Protein AF-A0ABD3R9H3-F1 (afdb_monomer_lite)

Radius of gyration: 26.34 Å; chains: 1; bounding box: 64×44×82 Å

InterPro domains:
  IPR003203 Bifunctional adenosylcobalamin biosynthesis protein CobU/CobP [PF02283] (7-196)
  IPR003203 Bifunctional adenosylcobalamin biosynthesis protein CobU/CobP [PTHR34848] (4-199)
  IPR003203 Bifunctional adenosylcobalamin biosynthesis protein CobU/CobP [cd00544] (6-196)
  IPR025595 Ycf91-like [PF14251] (246-354)
  IPR027417 P-loop containing nucleoside triphosphate hydrolase [G3DSA:3.40.50.300] (5-200)
  IPR027417 P-loop containing nucleoside triphosphate hydrolase [SSF52540] (5-200)

pLDDT: mean 76.39, std 19.13, range [28.12, 98.06]

Secondary structure (DSSP, 8-state):
-PPEEEEEEE-TTSSHHHHHHHHHHHHS-SSSS---EEEEE------HHHHHHHHHHHHTS-TTTEEEEE-SS-GGGGGGGGTTTEEEEEE-HHHHHHHHHHHTTTT----S----------SS-HHHHHHHHHHHHHHHHH-SSSEEEEEEEE--TTSPPPSSHHHHHHHHHHHHHHHHHHHH-SEEEEEETTEEEEEE--S----TTTTTTTTTTSS--PPPTT-HHHHHHHHHHHHS---PPPTT-EEEEEEETTTTEEEEEEE--EE-TTS-EE-TTSPBPPS---S-S--SSPPSEEEEESSHHHHHHHHHHH-TTHHHH--HHHHHHHHHHHHHHHHHHHTT---EE-

Sequence (354 aa):
MPATVHLVIGGCRSGKSSYAQSLCEMLRPPDDGNDKCIYVATSGAWDEDFAARVERHRSDRDESRWTTIEEPLYPSVHVDSFRGGRIVLVDCITLWLTNFFVECGAFGGGDDRGVDVDVGVPPRAVGGEALIRIKDEFEKLIAPWDATFVFVTNEIGSGLHAEVRTTREFVDAHGWFNQHVAGMADAVVHMVAGIPNYVKRPTSYSSHSTREYAMSAAGGGGLDPDDLSTRVMLDGSLSTRSLVMDDGGYFVIKVDVKRGVIRATYHPCTKNDDGDICDVHGVKIGCHDNGGDDKGPDPTIAFEGRTAKELTIKIFEKWERARDLVSVGHAAYIGREAQRAEGCLYAGRFYQQD

Organism: NCBI:txid382380

Foldseek 3Di:
DFAAEEEEEEAPPLQRVVVLVVVLVVQDDPDDVLQAAEEEELADCDDPVVVVVVVVVVVVDDPRHYDYDYDNEACLVCLVVQADQHEYEYPAPLSSLVVQLVVLPPPPDDDPDDDPDPPDPPPDLSLVRSLVRVLVRVCSNRVDPRGYYYYYDYQDLPDDQDPDPSVNSSNVSSVVNSVVSVVVHLWYWYRGNSDTDTPHHRPDPPPPVCVVPVVVVVDPDDDDPPCPPVVVVVLVVVLPDDDDDFQQWDWKWWAPLVVLKIKIFTFGWHADPVRFIGGPVRHGDDQDDDPDPDPGPDGPDMFIDNALVRRLCCCCVVPPCNVVGDDPVNSVVSSSLRHVSNVCSVVSHIDIHD

Structure (mmCIF, N/CA/C/O backbone):
data_AF-A0ABD3R9H3-F1
#
_entry.id   AF-A0ABD3R9H3-F1
#
loop_
_atom_site.group_PDB
_atom_site.id
_atom_site.type_symbol
_atom_site.label_atom_id
_atom_site.label_alt_id
_atom_site.label_comp_id
_atom_site.label_asym_id
_atom_site.label_entity_id
_atom_site.label_seq_id
_atom_site.pdbx_PDB_ins_code
_atom_site.Cartn_x
_atom_site.Cartn_y
_atom_site.Cartn_z
_atom_site.occupancy
_atom_site.B_iso_or_equiv
_atom_site.auth_seq_id
_atom_site.auth_comp_id
_atom_site.auth_asym_id
_atom_site.auth_atom_id
_atom_site.pdbx_P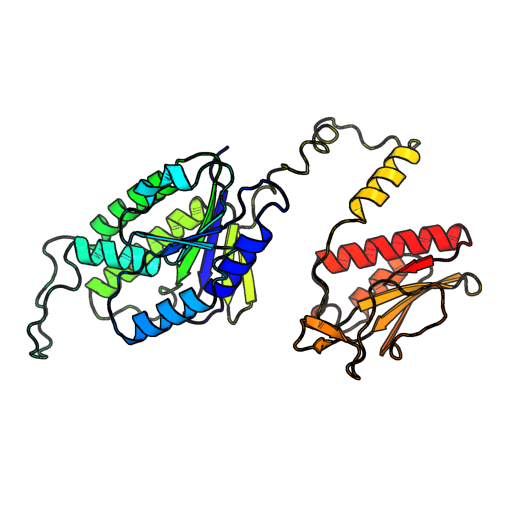DB_model_num
ATOM 1 N N . MET A 1 1 ? 14.225 13.053 9.327 1.00 61.88 1 MET A N 1
ATOM 2 C CA . MET A 1 1 ? 13.863 11.667 9.708 1.00 61.88 1 MET A CA 1
ATOM 3 C C . MET A 1 1 ? 14.104 10.767 8.514 1.00 61.88 1 MET A C 1
ATOM 5 O O . MET A 1 1 ? 13.936 11.283 7.420 1.00 61.88 1 MET A O 1
ATOM 9 N N . PRO A 1 2 ? 14.521 9.498 8.660 1.00 72.75 2 PRO A N 1
ATOM 10 C CA . PRO A 1 2 ? 14.651 8.619 7.495 1.00 72.75 2 PRO A CA 1
ATOM 11 C C . PRO A 1 2 ? 13.328 8.572 6.716 1.00 72.75 2 PRO A C 1
ATOM 13 O O . PRO A 1 2 ? 12.264 8.764 7.310 1.00 72.75 2 PRO A O 1
ATOM 16 N N . ALA A 1 3 ? 13.403 8.383 5.398 1.00 85.69 3 ALA A N 1
ATOM 17 C CA . ALA A 1 3 ? 12.208 8.219 4.584 1.00 85.69 3 ALA A CA 1
ATOM 18 C C . ALA A 1 3 ? 11.389 7.022 5.085 1.00 85.69 3 ALA A C 1
ATOM 20 O O . ALA A 1 3 ? 11.960 6.001 5.467 1.00 85.69 3 ALA A O 1
ATOM 21 N N . THR A 1 4 ? 10.063 7.158 5.084 1.00 90.62 4 THR A N 1
ATOM 22 C CA . THR A 1 4 ? 9.156 6.027 5.325 1.00 90.62 4 THR A CA 1
ATOM 23 C C . THR A 1 4 ? 8.866 5.353 3.992 1.00 90.62 4 THR A C 1
ATOM 25 O O . THR A 1 4 ? 8.553 6.035 3.017 1.00 90.62 4 THR A O 1
ATOM 28 N N . VAL A 1 5 ? 8.972 4.030 3.921 1.00 93.69 5 VAL A N 1
ATOM 29 C CA . VAL A 1 5 ? 8.842 3.270 2.673 1.00 93.69 5 VAL A CA 1
ATOM 30 C C . VAL A 1 5 ? 7.763 2.198 2.812 1.00 93.69 5 VAL A C 1
ATOM 32 O O . VAL A 1 5 ? 7.853 1.289 3.632 1.00 93.69 5 VAL A O 1
ATOM 35 N N . HIS A 1 6 ? 6.751 2.253 1.956 1.00 95.19 6 HIS A N 1
ATOM 36 C CA . HIS A 1 6 ? 5.730 1.223 1.804 1.00 95.19 6 HIS A CA 1
ATOM 37 C C . HIS A 1 6 ? 5.901 0.524 0.458 1.00 95.19 6 HIS A C 1
ATOM 39 O O . HIS A 1 6 ? 6.104 1.175 -0.565 1.00 95.19 6 HIS A O 1
ATOM 45 N N . LEU A 1 7 ? 5.765 -0.798 0.440 1.00 97.81 7 LEU A N 1
ATOM 46 C CA . LEU A 1 7 ? 5.756 -1.597 -0.781 1.00 97.81 7 LEU A CA 1
ATOM 47 C C . LEU A 1 7 ? 4.396 -2.276 -0.954 1.00 97.81 7 LEU A C 1
ATOM 49 O O . LEU A 1 7 ? 3.960 -3.037 -0.090 1.00 97.81 7 LEU A O 1
ATOM 53 N N . VAL A 1 8 ? 3.751 -2.044 -2.093 1.00 96.75 8 VAL A N 1
ATOM 54 C CA . VAL A 1 8 ? 2.524 -2.721 -2.517 1.00 96.75 8 VAL A CA 1
ATOM 55 C C . VAL A 1 8 ? 2.861 -3.635 -3.691 1.00 96.75 8 VAL A C 1
ATOM 57 O O . VAL A 1 8 ? 3.180 -3.183 -4.791 1.00 96.75 8 VAL A O 1
ATOM 60 N N . ILE A 1 9 ? 2.790 -4.941 -3.456 1.00 97.62 9 ILE A N 1
ATOM 61 C CA . ILE A 1 9 ? 3.134 -5.989 -4.417 1.00 97.62 9 ILE A CA 1
ATOM 62 C C . ILE A 1 9 ? 1.903 -6.824 -4.774 1.00 97.62 9 ILE A C 1
ATOM 64 O O . ILE A 1 9 ? 1.012 -7.010 -3.953 1.00 97.62 9 ILE A O 1
ATOM 68 N N . GLY A 1 10 ? 1.823 -7.350 -5.994 1.00 96.19 10 GLY A N 1
ATOM 69 C CA . GLY A 1 10 ? 0.819 -8.356 -6.351 1.00 96.19 10 GLY A CA 1
ATOM 70 C C . GLY A 1 10 ? 0.676 -8.573 -7.852 1.00 96.19 10 GLY A C 1
ATOM 71 O O . GLY A 1 10 ? 1.305 -7.894 -8.663 1.00 96.19 10 GLY A O 1
ATOM 72 N N . GLY A 1 11 ? -0.177 -9.519 -8.236 1.00 92.94 11 GLY A N 1
ATOM 73 C CA . GLY A 1 11 ? -0.397 -9.868 -9.641 1.00 92.94 11 GLY A CA 1
ATOM 74 C C . GLY A 1 11 ? -0.929 -8.721 -10.518 1.00 92.94 11 GLY A C 1
ATOM 75 O O . GLY A 1 11 ? -1.265 -7.617 -10.068 1.00 92.94 11 GLY A O 1
ATOM 76 N N . CYS A 1 12 ? -1.027 -8.974 -11.824 1.00 89.44 12 CYS A N 1
ATOM 77 C CA . CYS A 1 12 ? -1.761 -8.079 -12.717 1.00 89.44 12 CYS A CA 1
ATOM 78 C C . CYS A 1 12 ? -3.241 -8.031 -12.295 1.00 89.44 12 CYS A C 1
ATOM 80 O O . CYS A 1 12 ? -3.814 -9.059 -11.947 1.00 89.44 12 CYS A O 1
ATOM 82 N N . ARG A 1 13 ? -3.853 -6.838 -12.308 1.00 84.69 13 ARG A N 1
ATOM 83 C CA . ARG A 1 13 ? -5.262 -6.614 -11.918 1.00 84.69 13 ARG A CA 1
ATOM 84 C C . ARG A 1 13 ? -5.629 -7.068 -10.493 1.00 84.69 13 ARG A C 1
ATOM 86 O O . ARG A 1 13 ? -6.796 -7.287 -10.205 1.00 84.69 13 ARG A O 1
ATOM 93 N N . SER A 1 14 ? -4.664 -7.145 -9.576 1.00 86.38 14 SER A N 1
ATOM 94 C CA . SER A 1 14 ? -4.920 -7.524 -8.179 1.00 86.38 14 SER A CA 1
ATOM 95 C C . SER A 1 14 ? -5.462 -6.396 -7.287 1.00 86.38 14 SER A C 1
ATOM 97 O O . SER A 1 14 ? -5.653 -6.620 -6.096 1.00 86.38 14 SER A O 1
ATOM 99 N N . GLY A 1 15 ? -5.678 -5.190 -7.828 1.00 85.94 15 GLY A N 1
ATOM 100 C CA . GLY A 1 15 ? -6.118 -4.007 -7.071 1.00 85.94 15 GLY A CA 1
ATOM 101 C C . GLY A 1 15 ? -4.990 -3.153 -6.471 1.00 85.94 15 GLY A C 1
ATOM 102 O O . GLY A 1 15 ? -5.267 -2.195 -5.756 1.00 85.94 15 GLY A O 1
ATOM 103 N N . LYS A 1 16 ? -3.718 -3.458 -6.769 1.00 90.38 16 LYS A N 1
ATOM 104 C CA . LYS A 1 16 ? -2.561 -2.777 -6.160 1.00 90.38 16 LYS A CA 1
ATOM 105 C C . LYS A 1 16 ? -2.470 -1.267 -6.386 1.00 90.38 16 LYS A C 1
ATOM 107 O O . LYS A 1 16 ? -2.180 -0.558 -5.432 1.00 90.38 16 LYS A O 1
ATOM 112 N N . SER A 1 17 ? -2.747 -0.770 -7.592 1.00 84.38 17 SER A N 1
ATOM 113 C CA . SER A 1 17 ? -2.660 0.671 -7.872 1.00 84.38 17 SER A CA 1
ATOM 114 C C . SER A 1 17 ? -3.749 1.453 -7.129 1.00 84.38 17 SER A C 1
ATOM 116 O O . SER A 1 17 ? -3.440 2.457 -6.498 1.00 84.38 17 SER A O 1
ATOM 118 N N . SER A 1 18 ? -4.994 0.954 -7.109 1.00 79.75 18 SER A N 1
ATOM 119 C CA . SER A 1 18 ? -6.091 1.571 -6.346 1.00 79.75 18 SER A CA 1
ATOM 120 C C . SER A 1 18 ? -5.797 1.583 -4.846 1.00 79.75 18 SER A C 1
ATOM 122 O O . SER A 1 18 ? -5.902 2.624 -4.208 1.00 79.75 18 SER A O 1
ATOM 124 N N . TYR A 1 19 ? -5.342 0.453 -4.293 1.00 85.38 19 TYR A N 1
ATOM 125 C CA . TYR A 1 19 ? -4.950 0.377 -2.886 1.00 85.38 19 TYR A CA 1
ATOM 126 C C . TYR A 1 19 ? -3.809 1.349 -2.548 1.00 85.38 19 TYR A C 1
ATOM 128 O O . TYR A 1 19 ? -3.869 2.036 -1.531 1.00 85.38 19 TYR A O 1
ATOM 136 N N . ALA A 1 20 ? -2.781 1.432 -3.397 1.00 88.19 20 ALA A N 1
ATOM 137 C CA . ALA A 1 20 ? -1.646 2.323 -3.180 1.00 88.19 20 ALA A CA 1
ATOM 138 C C . ALA A 1 20 ? -2.056 3.805 -3.204 1.00 88.19 20 ALA A C 1
ATOM 140 O O . ALA A 1 20 ? -1.594 4.568 -2.361 1.00 88.19 20 ALA A O 1
ATOM 141 N N . GLN A 1 21 ? -2.962 4.201 -4.104 1.00 83.75 21 GLN A N 1
ATOM 142 C CA . GLN A 1 21 ? -3.516 5.559 -4.129 1.00 83.75 21 GLN A CA 1
ATOM 143 C C . GLN A 1 21 ? -4.309 5.869 -2.856 1.00 83.75 21 GLN A C 1
ATOM 145 O O . GLN A 1 21 ? -4.031 6.874 -2.205 1.00 83.75 21 GLN A O 1
ATOM 150 N N . SER A 1 22 ? -5.225 4.986 -2.443 1.00 82.06 22 SER A N 1
ATOM 151 C CA . SER A 1 22 ? -5.980 5.164 -1.195 1.00 82.06 22 SER A CA 1
ATOM 152 C C . SER A 1 22 ? -5.068 5.218 0.033 1.00 82.06 22 SER A C 1
ATOM 154 O O . SER A 1 22 ? -5.322 5.984 0.959 1.00 82.06 22 SER A O 1
ATOM 156 N N . LEU A 1 23 ? -3.980 4.438 0.042 1.00 84.12 23 LEU A N 1
ATOM 157 C CA . LEU A 1 23 ? -2.965 4.506 1.089 1.00 84.12 23 LEU A CA 1
ATOM 158 C C . LEU A 1 23 ? -2.279 5.878 1.107 1.00 84.12 23 LEU A C 1
ATOM 160 O O . LEU A 1 23 ? -2.128 6.456 2.178 1.00 84.12 23 LEU A O 1
ATOM 164 N N . CYS A 1 24 ? -1.898 6.425 -0.050 1.00 85.88 24 CYS A N 1
ATOM 165 C CA . CYS A 1 24 ? -1.303 7.760 -0.121 1.00 85.88 24 CYS A CA 1
ATOM 166 C C . CYS A 1 24 ? -2.246 8.849 0.403 1.00 85.88 24 CYS A C 1
ATOM 168 O O . CYS A 1 24 ? -1.814 9.703 1.174 1.00 85.88 24 CYS A O 1
ATOM 170 N N . GLU A 1 25 ? -3.523 8.798 0.024 1.00 81.00 25 GLU A N 1
ATOM 171 C CA . GLU A 1 25 ? -4.534 9.752 0.488 1.00 81.00 25 GLU A CA 1
ATOM 172 C C . GLU A 1 25 ? -4.777 9.647 1.998 1.00 81.00 25 GLU A C 1
ATOM 174 O O . GLU A 1 25 ? -4.908 10.667 2.669 1.00 81.00 25 GLU A O 1
ATOM 179 N N . MET A 1 26 ? -4.778 8.430 2.550 1.00 78.25 26 MET A N 1
ATOM 180 C CA . MET A 1 26 ? -4.918 8.190 3.991 1.00 78.25 26 MET A CA 1
ATOM 181 C C . MET A 1 26 ? -3.710 8.690 4.792 1.00 78.25 26 MET A C 1
ATOM 183 O O . MET A 1 26 ? -3.868 9.160 5.917 1.00 78.25 26 MET A O 1
ATOM 187 N N . LEU A 1 27 ? -2.502 8.560 4.239 1.00 79.06 27 LEU A N 1
ATOM 188 C CA . LEU A 1 27 ? -1.266 9.008 4.886 1.00 79.06 27 LEU A CA 1
ATOM 189 C C . LEU A 1 27 ? -1.074 10.529 4.809 1.00 79.06 27 LEU A C 1
ATOM 191 O O . LEU A 1 27 ? -0.213 11.063 5.509 1.00 79.06 27 LEU A O 1
ATOM 195 N N . ARG A 1 28 ? -1.856 11.228 3.978 1.00 73.06 28 ARG A N 1
ATOM 196 C CA . ARG A 1 28 ? -1.779 12.681 3.828 1.00 73.06 28 ARG A CA 1
ATOM 197 C C . ARG A 1 28 ? -2.254 13.387 5.113 1.00 73.06 28 ARG A C 1
ATOM 199 O O . ARG A 1 28 ? -3.368 13.118 5.568 1.00 73.06 28 ARG A O 1
ATOM 206 N N . PRO A 1 29 ? -1.468 14.318 5.686 1.00 64.69 29 PRO A N 1
ATOM 207 C CA . PRO A 1 29 ? -1.914 15.144 6.805 1.00 64.69 29 PRO A CA 1
ATOM 208 C C . PRO A 1 29 ? -3.124 16.023 6.422 1.00 64.69 29 PRO A C 1
ATOM 210 O O . PRO A 1 29 ? -3.190 16.487 5.285 1.00 64.69 29 PRO A O 1
ATOM 213 N N . PRO A 1 30 ? -4.072 16.289 7.341 1.00 54.62 30 PRO A N 1
ATOM 214 C CA . PRO A 1 30 ? -5.259 17.092 7.031 1.00 54.62 30 PRO A CA 1
ATOM 215 C C . PRO A 1 30 ? -5.016 18.591 6.763 1.00 54.62 30 PRO A C 1
ATOM 217 O O . PRO A 1 30 ? -5.839 19.181 6.077 1.00 54.62 30 PRO A O 1
ATOM 220 N N . ASP A 1 31 ? -3.940 19.203 7.287 1.00 55.50 31 ASP A N 1
ATOM 221 C CA . ASP A 1 31 ? -3.870 20.672 7.480 1.00 55.50 31 ASP A CA 1
ATOM 222 C C . ASP A 1 31 ? -2.459 21.315 7.338 1.00 55.50 31 ASP A C 1
ATOM 224 O O . ASP A 1 31 ? -2.169 22.326 7.980 1.00 55.50 31 ASP A O 1
ATOM 228 N N . ASP A 1 32 ? -1.531 20.777 6.537 1.00 53.16 32 ASP A N 1
ATOM 229 C CA . ASP A 1 32 ? -0.146 21.306 6.471 1.00 53.16 32 ASP A CA 1
ATOM 230 C C . ASP A 1 32 ? 0.151 22.286 5.314 1.00 53.16 32 ASP A C 1
ATOM 232 O O . ASP A 1 32 ? 1.276 22.777 5.193 1.00 53.16 32 ASP A O 1
ATOM 236 N N . GLY A 1 33 ? -0.834 22.612 4.469 1.00 57.09 33 GLY A N 1
ATOM 237 C CA . GLY A 1 33 ? -0.634 23.461 3.286 1.00 57.09 33 GLY A CA 1
ATOM 238 C C . GLY A 1 33 ? 0.229 22.810 2.196 1.00 57.09 33 GLY A C 1
ATOM 239 O O . GLY A 1 33 ? 0.622 23.478 1.236 1.00 57.09 33 GLY A O 1
ATOM 240 N N . ASN A 1 34 ? 0.526 21.513 2.325 1.00 60.50 34 ASN A N 1
ATOM 241 C CA . ASN A 1 34 ? 1.296 20.707 1.387 1.00 60.50 34 ASN A CA 1
ATOM 242 C C . ASN A 1 34 ? 0.357 19.770 0.597 1.00 60.50 34 ASN A C 1
ATOM 244 O O . ASN A 1 34 ? 0.551 18.559 0.512 1.00 60.50 34 ASN A O 1
ATOM 248 N N . ASP A 1 35 ? -0.680 20.360 -0.007 1.00 67.12 35 ASP A N 1
ATOM 249 C CA . ASP A 1 35 ? -1.981 19.729 -0.300 1.00 67.12 35 ASP A CA 1
ATOM 250 C C . ASP A 1 35 ? -1.998 18.506 -1.235 1.00 67.12 35 ASP A C 1
ATOM 252 O O . ASP A 1 35 ? -2.965 17.736 -1.227 1.00 67.12 35 ASP A O 1
ATOM 256 N N . LYS A 1 36 ? -0.968 18.304 -2.064 1.00 81.12 36 LYS A N 1
ATOM 257 C CA . LYS A 1 36 ? -0.995 17.278 -3.125 1.00 81.12 36 LYS A CA 1
ATOM 258 C C . LYS A 1 36 ? -0.047 16.114 -2.876 1.00 81.12 36 LYS A C 1
ATOM 260 O O . LYS A 1 36 ? 1.137 16.341 -2.634 1.00 81.12 36 LYS A O 1
ATOM 265 N N . CYS A 1 37 ? -0.528 14.886 -3.050 1.00 88.06 37 CYS A N 1
ATOM 266 C CA . CYS A 1 37 ? 0.330 13.716 -3.224 1.00 88.06 37 CYS A CA 1
ATOM 267 C C . CYS A 1 37 ? 1.110 13.835 -4.542 1.00 88.06 37 CYS A C 1
ATOM 269 O O . CYS A 1 37 ? 0.651 14.459 -5.503 1.00 88.06 37 CYS A O 1
ATOM 271 N N . ILE A 1 38 ? 2.296 13.240 -4.608 1.00 91.00 38 ILE A N 1
ATOM 272 C CA . ILE A 1 38 ? 3.090 13.186 -5.836 1.00 91.00 38 ILE A CA 1
ATOM 273 C C . ILE A 1 38 ? 2.958 11.800 -6.440 1.00 91.00 38 ILE A C 1
ATOM 275 O O . ILE A 1 38 ? 3.186 10.806 -5.760 1.00 91.00 38 ILE A O 1
ATOM 279 N N . TYR A 1 39 ? 2.631 11.732 -7.722 1.00 91.25 39 TYR A N 1
ATOM 280 C CA . TYR A 1 39 ? 2.693 10.505 -8.497 1.00 91.25 39 TYR A CA 1
ATOM 281 C C . TYR A 1 39 ? 3.916 10.539 -9.405 1.00 91.25 39 TYR A C 1
ATOM 283 O O . TYR A 1 39 ? 4.019 11.405 -10.269 1.00 91.25 39 TYR A O 1
ATOM 291 N N . VAL A 1 40 ? 4.806 9.569 -9.256 1.00 92.75 40 VAL A N 1
ATOM 292 C CA . VAL A 1 40 ? 5.948 9.347 -10.139 1.00 92.75 40 VAL A CA 1
ATOM 293 C C . VAL A 1 40 ? 5.598 8.217 -11.100 1.00 92.75 40 VAL A C 1
ATOM 295 O O . VAL A 1 40 ? 5.487 7.052 -10.708 1.00 92.75 40 VAL A O 1
ATOM 298 N N . ALA A 1 41 ? 5.400 8.577 -12.364 1.00 90.50 41 ALA A N 1
ATOM 299 C CA . ALA A 1 41 ? 5.186 7.635 -13.448 1.00 90.50 41 ALA A CA 1
ATOM 300 C C . ALA A 1 41 ? 6.543 7.185 -13.993 1.00 90.50 41 ALA A C 1
ATOM 302 O O . ALA A 1 41 ? 7.254 7.963 -14.627 1.00 90.50 41 ALA A O 1
ATOM 303 N N . THR A 1 42 ? 6.884 5.918 -13.760 1.00 86.38 42 THR A N 1
ATOM 304 C CA . THR A 1 42 ? 8.123 5.314 -14.278 1.00 86.38 42 THR A CA 1
ATOM 305 C C . THR A 1 42 ? 7.924 4.662 -15.640 1.00 86.38 42 THR A C 1
ATOM 307 O O . THR A 1 42 ? 8.863 4.149 -16.232 1.00 86.38 42 THR A O 1
ATOM 310 N N . SER A 1 43 ? 6.707 4.627 -16.170 1.00 76.00 43 SER A N 1
ATOM 311 C CA . SER A 1 43 ? 6.453 4.048 -17.482 1.00 76.00 43 SER A CA 1
ATOM 312 C C . SER A 1 43 ? 6.840 5.007 -18.606 1.00 76.00 43 SER A C 1
ATOM 314 O O . SER A 1 43 ? 6.301 6.110 -18.668 1.00 76.00 43 SER A O 1
ATOM 316 N N . GLY A 1 44 ? 7.690 4.572 -19.539 1.00 58.88 44 GLY A N 1
ATOM 317 C CA . GLY A 1 44 ? 7.751 5.218 -20.853 1.00 58.88 44 GLY A CA 1
ATOM 318 C C . GLY A 1 44 ? 6.473 4.938 -21.659 1.00 58.88 44 GLY A C 1
ATOM 319 O O . GLY A 1 44 ? 5.772 3.955 -21.408 1.00 58.88 44 GLY A O 1
ATOM 320 N N . ALA A 1 45 ? 6.138 5.803 -22.615 1.00 52.34 45 ALA A N 1
ATOM 321 C CA . ALA A 1 45 ? 5.030 5.572 -23.540 1.00 52.34 45 ALA A CA 1
ATOM 322 C C . ALA A 1 45 ? 5.449 4.521 -24.585 1.00 52.34 45 ALA A C 1
ATOM 324 O O . ALA A 1 45 ? 6.026 4.870 -25.610 1.00 52.34 45 ALA A O 1
ATOM 325 N N . TRP A 1 46 ? 5.226 3.235 -24.290 1.00 47.97 46 TRP A N 1
ATOM 326 C CA . TRP A 1 46 ? 5.728 2.132 -25.122 1.00 47.97 46 TRP A CA 1
ATOM 327 C C . TRP A 1 46 ? 4.662 1.459 -26.021 1.00 47.97 46 TRP A C 1
ATOM 329 O O . TRP A 1 46 ? 5.061 0.807 -26.981 1.00 47.97 46 TRP A O 1
ATOM 339 N N . ASP A 1 47 ? 3.344 1.640 -25.794 1.00 40.53 47 ASP A N 1
ATOM 340 C CA . ASP A 1 47 ? 2.276 1.226 -26.741 1.00 40.53 47 ASP A CA 1
ATOM 341 C C . ASP A 1 47 ? 0.939 2.021 -26.581 1.00 40.53 47 ASP A C 1
ATOM 343 O O . ASP A 1 47 ? 0.749 2.736 -25.592 1.00 40.53 47 ASP A O 1
ATOM 347 N N . GLU A 1 48 ? 0.019 1.927 -27.558 1.00 39.03 48 GLU A N 1
ATOM 348 C CA . GLU A 1 48 ? -1.291 2.626 -27.599 1.00 39.03 48 GLU A CA 1
ATOM 349 C C . GLU A 1 48 ? -2.334 2.124 -26.565 1.00 39.03 48 GLU A C 1
ATOM 351 O O . GLU A 1 48 ? -3.114 2.915 -26.027 1.00 39.03 48 GLU A O 1
ATOM 356 N N . ASP A 1 49 ? -2.325 0.836 -26.224 1.00 46.19 49 ASP A N 1
ATOM 357 C CA . ASP A 1 49 ? -3.128 0.195 -25.165 1.00 46.19 49 ASP A CA 1
ATOM 358 C C . ASP A 1 49 ? -2.624 0.609 -23.763 1.00 46.19 49 ASP A C 1
ATOM 360 O O . ASP A 1 49 ? -3.393 0.806 -22.811 1.00 46.19 49 ASP A O 1
ATOM 364 N N . PHE A 1 50 ? -1.313 0.819 -23.640 1.00 48.62 50 PHE A N 1
ATOM 365 C CA . PHE A 1 50 ? -0.637 1.383 -22.483 1.00 48.62 50 PHE A CA 1
ATOM 366 C C . PHE A 1 50 ? -0.957 2.875 -22.339 1.00 48.62 50 PHE A C 1
ATOM 368 O O . PHE A 1 50 ? -1.252 3.326 -21.232 1.00 48.62 50 PHE A O 1
ATOM 375 N N . ALA A 1 51 ? -1.008 3.625 -23.444 1.00 48.94 51 ALA A N 1
ATOM 376 C CA . ALA A 1 51 ? -1.435 5.024 -23.457 1.00 48.94 51 ALA A CA 1
ATOM 377 C C . ALA A 1 51 ? -2.891 5.189 -22.990 1.00 48.94 51 ALA A C 1
ATOM 379 O O . ALA A 1 51 ? -3.161 6.039 -22.145 1.00 48.94 51 ALA A O 1
ATOM 380 N N . ALA A 1 52 ? -3.817 4.327 -23.427 1.00 48.62 52 ALA A N 1
ATOM 381 C CA . ALA A 1 52 ? -5.207 4.344 -22.956 1.00 48.62 52 ALA A CA 1
ATOM 382 C C . ALA A 1 52 ? -5.336 4.028 -21.451 1.00 48.62 52 ALA A C 1
ATOM 384 O O . ALA A 1 52 ? -6.228 4.538 -20.764 1.00 48.62 52 ALA A O 1
ATOM 385 N N . ARG A 1 53 ? -4.435 3.197 -20.912 1.00 54.69 53 ARG A N 1
ATOM 386 C CA . ARG A 1 53 ? -4.369 2.877 -19.480 1.00 54.69 53 ARG A CA 1
ATOM 387 C C . ARG A 1 53 ? -3.736 4.001 -18.654 1.00 54.69 53 ARG A C 1
ATOM 389 O O . ARG A 1 53 ? -4.227 4.278 -17.561 1.00 54.69 53 ARG A O 1
ATOM 396 N N . VAL A 1 54 ? -2.692 4.650 -19.171 1.00 52.53 54 VAL A N 1
ATOM 397 C CA . VAL A 1 54 ? -2.086 5.858 -18.585 1.00 52.53 54 VAL A CA 1
ATOM 398 C C . VAL A 1 54 ? -3.098 6.998 -18.566 1.00 52.53 54 VAL A C 1
ATOM 400 O O . VAL A 1 54 ? -3.238 7.650 -17.537 1.00 52.53 54 VAL A O 1
ATOM 403 N N . GLU A 1 55 ? -3.857 7.185 -19.645 1.00 52.78 55 GLU A N 1
ATOM 404 C CA . GLU A 1 55 ? -4.870 8.236 -19.754 1.00 52.78 55 GLU A CA 1
ATOM 405 C C . GLU A 1 55 ? -6.023 8.020 -18.771 1.00 52.78 55 GLU A C 1
ATOM 407 O O . GLU A 1 55 ? -6.405 8.948 -18.066 1.00 52.78 55 GLU A O 1
ATOM 412 N N . ARG A 1 56 ? -6.498 6.777 -18.608 1.00 54.91 56 ARG A N 1
ATOM 413 C CA . ARG A 1 56 ? -7.487 6.443 -17.567 1.00 54.91 56 ARG A CA 1
ATOM 414 C C . ARG A 1 56 ? -6.938 6.683 -16.156 1.00 54.91 56 ARG A C 1
ATOM 416 O O . ARG A 1 56 ? -7.626 7.215 -15.297 1.00 54.91 56 ARG A O 1
ATOM 423 N N . HIS A 1 57 ? -5.673 6.338 -15.913 1.00 57.16 57 HIS A N 1
ATOM 424 C CA . HIS A 1 57 ? -5.020 6.623 -14.634 1.00 57.16 57 HIS A CA 1
ATOM 425 C C . HIS A 1 57 ? -4.740 8.107 -14.398 1.00 57.16 57 HIS A C 1
ATOM 427 O O . HIS A 1 57 ? -4.637 8.492 -13.237 1.00 57.16 57 HIS A O 1
ATOM 433 N N . ARG A 1 58 ? -4.600 8.926 -15.443 1.00 54.41 58 ARG A N 1
ATOM 434 C CA . ARG A 1 58 ? -4.540 10.388 -15.336 1.00 54.41 58 ARG A CA 1
ATOM 435 C C . ARG A 1 58 ? -5.927 10.978 -15.081 1.00 54.41 58 ARG A C 1
ATOM 437 O O . ARG A 1 58 ? -6.032 11.840 -14.222 1.00 54.41 58 ARG A O 1
ATOM 444 N N . SER A 1 59 ? -6.978 10.481 -15.739 1.00 53.00 59 SER A N 1
ATOM 445 C CA . SER A 1 59 ? -8.355 10.961 -15.545 1.00 53.00 59 SER A CA 1
ATOM 446 C C . SER A 1 59 ? -8.938 10.614 -14.174 1.00 53.00 59 SER A C 1
ATOM 448 O O . SER A 1 59 ? -9.760 11.362 -13.658 1.00 53.00 59 SER A O 1
ATOM 450 N N . ASP A 1 60 ? -8.500 9.505 -13.568 1.00 52.91 60 ASP A N 1
ATOM 451 C CA . ASP A 1 60 ? -8.887 9.120 -12.203 1.00 52.91 60 ASP A CA 1
ATOM 452 C C . ASP A 1 60 ? -8.197 9.989 -11.127 1.00 52.91 60 ASP A C 1
ATOM 454 O O . ASP A 1 60 ? -8.545 9.912 -9.947 1.00 52.91 60 ASP A O 1
ATOM 458 N N . ARG A 1 61 ? -7.210 10.821 -11.501 1.00 65.00 61 ARG A N 1
ATOM 459 C CA . ARG A 1 61 ? -6.505 11.709 -10.570 1.00 65.00 61 ARG A CA 1
ATOM 460 C C . ARG A 1 61 ? -7.143 13.080 -10.577 1.00 65.00 61 ARG A C 1
ATOM 462 O O . ARG A 1 61 ? -6.986 13.860 -11.509 1.00 65.00 61 ARG A O 1
ATOM 469 N N . ASP A 1 62 ? -7.784 13.396 -9.466 1.00 65.75 62 ASP A N 1
ATOM 470 C CA . ASP A 1 62 ? -8.168 14.759 -9.143 1.00 65.75 62 ASP A CA 1
ATOM 471 C C . ASP A 1 62 ? -6.911 15.655 -9.139 1.00 65.75 62 ASP A C 1
ATOM 473 O O . ASP A 1 62 ? -6.043 15.529 -8.267 1.00 65.75 62 ASP A O 1
ATOM 477 N N . GLU A 1 63 ? -6.795 16.553 -10.123 1.00 67.88 63 GLU A N 1
ATOM 478 C CA . GLU A 1 63 ? -5.676 17.498 -10.253 1.00 67.88 63 GLU A CA 1
ATOM 479 C C . GLU A 1 63 ? -5.533 18.401 -9.023 1.00 67.88 63 GLU A C 1
ATOM 481 O O . GLU A 1 63 ? -4.463 18.967 -8.788 1.00 67.88 63 GLU A O 1
ATOM 486 N N . SER A 1 64 ? -6.579 18.536 -8.202 1.00 67.88 64 SER A N 1
ATOM 487 C CA . SER A 1 64 ? -6.507 19.251 -6.928 1.00 67.88 64 SER A CA 1
ATOM 488 C C . SER A 1 64 ? -5.763 18.467 -5.840 1.00 67.88 64 SER A C 1
ATOM 490 O O . SER A 1 64 ? -5.256 19.082 -4.905 1.00 67.88 64 SER A O 1
ATOM 492 N N . ARG A 1 65 ? -5.615 17.142 -5.986 1.00 74.62 65 ARG A N 1
ATOM 493 C CA . ARG A 1 65 ? -5.005 16.229 -4.998 1.00 74.62 65 ARG A CA 1
ATOM 494 C C . ARG A 1 65 ? -3.673 15.627 -5.427 1.00 74.62 65 ARG A C 1
ATOM 496 O O . ARG A 1 65 ? -2.929 15.168 -4.564 1.00 74.62 65 ARG A O 1
ATOM 503 N N . TRP A 1 66 ? -3.356 15.633 -6.720 1.00 84.19 66 TRP A N 1
ATOM 504 C CA . TRP A 1 66 ? -2.158 14.982 -7.252 1.00 84.19 66 TRP A CA 1
ATOM 505 C C . TRP A 1 66 ? -1.299 15.919 -8.102 1.00 84.19 66 TRP A C 1
ATOM 507 O O . TRP A 1 66 ? -1.799 16.696 -8.911 1.00 84.19 66 TRP A O 1
ATOM 517 N N . THR A 1 67 ? 0.018 15.787 -7.960 1.00 88.44 67 THR A N 1
ATOM 518 C CA . THR A 1 67 ? 1.012 16.306 -8.906 1.00 88.44 67 THR A CA 1
ATOM 519 C C . THR A 1 67 ? 1.683 15.118 -9.583 1.00 88.44 67 THR A C 1
ATOM 521 O O . THR A 1 67 ? 2.239 14.265 -8.894 1.00 88.44 67 THR A O 1
ATOM 524 N N . THR A 1 68 ? 1.650 15.045 -10.914 1.00 89.06 68 THR A N 1
ATOM 525 C CA . THR A 1 68 ? 2.313 13.962 -11.660 1.00 89.06 68 THR A CA 1
ATOM 526 C C . THR A 1 68 ? 3.695 14.406 -12.136 1.00 89.06 68 THR A C 1
ATOM 528 O O . THR A 1 68 ? 3.846 15.506 -12.662 1.00 89.06 68 THR A O 1
ATOM 531 N N . ILE A 1 69 ? 4.689 13.541 -11.954 1.00 90.44 69 ILE A N 1
ATOM 532 C CA . ILE A 1 69 ? 6.044 13.652 -12.493 1.00 90.44 69 ILE A CA 1
ATOM 533 C C . ILE A 1 69 ? 6.292 12.415 -13.352 1.00 90.44 69 ILE A C 1
ATOM 535 O O . ILE A 1 69 ? 6.105 11.287 -12.896 1.00 90.44 69 ILE A O 1
ATOM 539 N N . GLU A 1 70 ? 6.704 12.627 -14.594 1.00 90.75 70 GLU A N 1
ATOM 540 C CA . GLU A 1 70 ? 7.106 11.562 -15.510 1.00 90.75 70 GLU A CA 1
ATOM 541 C C . GLU A 1 70 ? 8.620 11.506 -15.560 1.00 90.75 70 GLU A C 1
ATOM 543 O O . GLU A 1 70 ? 9.258 12.380 -16.139 1.00 90.75 70 GLU A O 1
ATOM 548 N N . GLU A 1 71 ? 9.182 10.481 -14.931 1.00 93.44 71 GLU A N 1
ATOM 549 C CA . GLU A 1 71 ? 10.620 10.256 -14.913 1.00 93.44 71 GLU A CA 1
ATOM 550 C C . GLU A 1 71 ? 10.883 8.743 -14.991 1.00 93.44 71 GLU A C 1
ATOM 552 O O . GLU A 1 71 ? 10.787 8.036 -13.980 1.00 93.44 71 GLU A O 1
ATOM 557 N N . PRO A 1 72 ? 11.137 8.212 -16.204 1.00 91.50 72 PRO A N 1
ATOM 558 C CA . PRO A 1 72 ? 11.214 6.773 -16.442 1.00 91.50 72 PRO A CA 1
ATOM 559 C C . PRO A 1 72 ? 12.440 6.081 -15.843 1.00 91.50 72 PRO A C 1
ATOM 561 O O . PRO A 1 72 ? 12.387 4.868 -15.625 1.00 91.50 72 PRO A O 1
ATOM 564 N N . LEU A 1 73 ? 13.549 6.798 -15.632 1.00 93.50 73 LEU A N 1
ATOM 565 C CA . LEU A 1 73 ? 14.825 6.193 -15.235 1.00 93.50 73 LEU A CA 1
ATOM 566 C C . LEU A 1 73 ? 15.347 6.748 -13.918 1.00 93.50 73 LEU A C 1
ATOM 568 O O . LEU A 1 73 ? 15.706 5.950 -13.053 1.00 93.50 73 LEU A O 1
ATOM 572 N N . TYR A 1 74 ? 15.360 8.070 -13.746 1.00 96.50 74 TYR A N 1
ATOM 573 C CA . TYR A 1 74 ? 16.086 8.718 -12.652 1.00 96.50 74 TYR A CA 1
ATOM 574 C C . TYR A 1 74 ? 15.201 9.605 -11.767 1.00 96.50 74 TYR A C 1
ATOM 576 O O . TYR A 1 74 ? 15.445 10.807 -11.661 1.00 96.50 74 TYR A O 1
ATOM 584 N N . PRO A 1 75 ? 14.162 9.064 -11.101 1.00 94.69 75 PRO A N 1
ATOM 585 C CA . PRO A 1 75 ? 13.262 9.860 -10.266 1.00 94.69 75 PRO A CA 1
ATOM 586 C C . PRO A 1 75 ? 13.976 10.582 -9.115 1.00 94.69 75 PRO A C 1
ATOM 588 O O . PRO A 1 75 ? 13.436 11.554 -8.581 1.00 94.69 75 PRO A O 1
ATOM 591 N N . SER A 1 76 ? 15.194 10.170 -8.745 1.00 94.88 76 SER A N 1
ATOM 592 C CA . SER A 1 76 ? 15.997 10.859 -7.735 1.00 94.88 76 SER A CA 1
ATOM 593 C C . SER A 1 76 ? 16.394 12.284 -8.140 1.00 94.88 76 SER A C 1
ATOM 595 O O . SER A 1 76 ? 16.697 13.096 -7.269 1.00 94.88 76 SER A O 1
ATOM 597 N N . VAL A 1 77 ? 16.321 12.666 -9.420 1.00 95.12 77 VAL A N 1
ATOM 598 C CA . VAL A 1 77 ? 16.555 14.066 -9.830 1.00 95.12 77 VAL A CA 1
ATOM 599 C C . VAL A 1 77 ? 15.497 15.026 -9.273 1.00 95.12 77 VAL A C 1
ATOM 601 O O . VAL A 1 77 ? 15.735 16.228 -9.180 1.00 95.12 77 VAL A O 1
ATOM 604 N N . HIS A 1 78 ? 14.343 14.501 -8.852 1.00 93.38 78 HIS A N 1
ATOM 605 C CA . HIS A 1 78 ? 13.225 15.269 -8.307 1.00 93.38 78 HIS A CA 1
ATOM 606 C C . HIS A 1 78 ? 13.161 15.269 -6.774 1.00 93.38 78 HIS A C 1
ATOM 608 O O . HIS A 1 78 ? 12.195 15.780 -6.208 1.00 93.38 78 HIS A O 1
ATOM 614 N N . VAL A 1 79 ? 14.181 14.752 -6.078 1.00 90.38 79 VAL A N 1
ATOM 615 C CA . VAL A 1 79 ? 14.182 14.608 -4.608 1.00 90.38 79 VAL A CA 1
ATOM 616 C C . VAL A 1 79 ? 13.871 15.886 -3.838 1.00 90.38 79 VAL A C 1
ATOM 618 O O . VAL A 1 79 ? 13.237 15.829 -2.785 1.00 90.38 79 VAL A O 1
ATOM 621 N N . ASP A 1 80 ? 14.268 17.047 -4.357 1.00 89.62 80 ASP A N 1
ATOM 622 C CA . ASP A 1 80 ? 13.967 18.332 -3.725 1.00 89.62 80 ASP A CA 1
ATOM 623 C C . ASP A 1 80 ? 12.455 18.613 -3.680 1.00 89.62 80 ASP A C 1
ATOM 625 O O . ASP A 1 80 ? 11.979 19.235 -2.733 1.00 89.62 80 ASP A O 1
ATOM 629 N N . SER A 1 81 ? 11.687 18.092 -4.644 1.00 88.62 81 SER A N 1
ATOM 630 C CA . SER A 1 81 ? 10.218 18.186 -4.680 1.00 88.62 81 SER A CA 1
ATOM 631 C C . SER A 1 81 ? 9.522 17.217 -3.716 1.00 88.62 81 SER A C 1
ATOM 633 O O . SER A 1 81 ? 8.313 17.328 -3.508 1.00 88.62 81 SER A O 1
ATOM 635 N N . PHE A 1 82 ? 10.256 16.264 -3.133 1.00 88.94 82 PHE A N 1
ATOM 636 C CA . PHE A 1 82 ? 9.717 15.239 -2.228 1.00 88.94 82 PHE A CA 1
ATOM 637 C C . PHE A 1 82 ? 9.903 15.589 -0.746 1.00 88.94 82 PHE A C 1
ATOM 639 O O . PHE A 1 82 ? 9.351 14.913 0.116 1.00 88.94 82 PHE A O 1
ATOM 646 N N . ARG A 1 83 ? 10.659 16.643 -0.427 1.00 83.38 83 ARG A N 1
ATOM 647 C CA . ARG A 1 83 ? 10.933 17.058 0.957 1.00 83.38 83 ARG A CA 1
ATOM 648 C C . ARG A 1 83 ? 9.723 17.694 1.642 1.00 83.38 83 ARG A C 1
ATOM 650 O O . ARG A 1 83 ? 8.843 18.242 0.984 1.00 83.38 83 ARG A O 1
ATOM 657 N N . GLY A 1 84 ? 9.746 17.705 2.975 1.00 81.00 84 GLY A N 1
ATOM 658 C CA . GLY A 1 84 ? 8.744 18.383 3.801 1.00 81.00 84 GLY A CA 1
ATOM 659 C C . GLY A 1 84 ? 7.511 17.525 4.062 1.00 81.00 84 GLY A C 1
ATOM 660 O O . GLY A 1 84 ? 6.395 18.031 4.007 1.00 81.00 84 GLY A O 1
ATOM 661 N N . GLY A 1 85 ? 7.701 16.221 4.269 1.00 80.50 85 GLY A N 1
ATOM 662 C CA . GLY A 1 85 ? 6.627 15.285 4.602 1.00 80.50 85 GLY A CA 1
ATOM 663 C C . GLY A 1 85 ? 5.751 14.861 3.421 1.00 80.50 85 GLY A C 1
ATOM 664 O O . GLY A 1 85 ? 4.662 14.335 3.637 1.00 80.50 85 GLY A O 1
ATOM 665 N N . ARG A 1 86 ? 6.197 15.063 2.170 1.00 86.88 86 ARG A N 1
ATOM 666 C CA . ARG A 1 86 ? 5.399 14.719 0.979 1.00 86.88 86 ARG A CA 1
ATOM 667 C C . ARG A 1 86 ? 5.149 13.214 0.911 1.00 86.88 86 ARG A C 1
ATOM 669 O O . ARG A 1 86 ? 6.021 12.402 1.231 1.00 86.88 86 ARG A O 1
ATOM 676 N N . ILE A 1 87 ? 3.969 12.859 0.410 1.00 90.81 87 ILE A N 1
ATOM 677 C CA . ILE A 1 87 ? 3.609 11.482 0.073 1.00 90.81 87 ILE A CA 1
ATOM 678 C C . ILE A 1 87 ? 3.848 11.264 -1.422 1.00 90.81 87 ILE A C 1
ATOM 680 O O . ILE A 1 87 ? 3.277 11.979 -2.250 1.00 90.81 87 ILE A O 1
ATOM 684 N N . VAL A 1 88 ? 4.683 10.287 -1.765 1.00 93.56 88 VAL A N 1
ATOM 685 C CA . VAL A 1 88 ? 5.125 9.997 -3.133 1.00 93.56 88 VAL A CA 1
ATOM 686 C C . VAL A 1 88 ? 4.730 8.572 -3.517 1.00 93.56 88 VAL A C 1
ATOM 688 O O . VAL A 1 88 ? 5.209 7.609 -2.927 1.00 93.56 88 VAL A O 1
ATOM 691 N N . LEU A 1 89 ? 3.876 8.427 -4.524 1.00 94.69 89 LEU A N 1
ATOM 692 C CA . LEU A 1 89 ? 3.506 7.154 -5.136 1.00 94.69 89 LEU A CA 1
ATOM 693 C C . LEU A 1 89 ? 4.393 6.893 -6.354 1.00 94.69 89 LEU A C 1
ATOM 695 O O . LEU A 1 89 ? 4.367 7.671 -7.301 1.00 94.69 89 LEU A O 1
ATOM 699 N N . VAL A 1 90 ? 5.137 5.792 -6.358 1.00 95.25 90 VAL A N 1
ATOM 700 C CA . VAL A 1 90 ? 5.965 5.355 -7.489 1.00 95.25 90 VAL A CA 1
ATOM 701 C C . VAL A 1 90 ? 5.324 4.118 -8.117 1.00 95.25 90 VAL A C 1
ATOM 703 O O . VAL A 1 90 ? 5.363 3.027 -7.541 1.00 95.25 90 VAL A O 1
ATOM 706 N N . ASP A 1 91 ? 4.726 4.271 -9.299 1.00 88.56 91 ASP A N 1
ATOM 707 C CA . ASP A 1 91 ? 4.027 3.196 -10.020 1.00 88.56 91 ASP A CA 1
ATOM 708 C C . ASP A 1 91 ? 4.585 3.092 -11.462 1.00 88.56 91 ASP A C 1
ATOM 710 O O . ASP A 1 91 ? 4.449 4.026 -12.256 1.00 88.56 91 ASP A O 1
ATOM 714 N N . CYS A 1 92 ? 5.289 2.011 -11.834 1.00 90.19 92 CYS A N 1
ATOM 715 C CA . CYS A 1 92 ? 5.711 0.879 -10.988 1.00 90.19 92 CYS A CA 1
ATOM 716 C C . CYS A 1 92 ? 7.172 0.481 -11.176 1.00 90.19 92 CYS A C 1
ATOM 718 O O . CYS A 1 92 ? 7.776 0.663 -12.234 1.00 90.19 92 CYS A O 1
ATOM 720 N N . ILE A 1 93 ? 7.706 -0.177 -10.145 1.00 95.00 93 ILE A N 1
ATOM 721 C CA . ILE A 1 93 ? 9.021 -0.826 -10.139 1.00 95.00 93 ILE A CA 1
ATOM 722 C C . ILE A 1 93 ? 9.202 -1.746 -11.350 1.00 95.00 93 ILE A C 1
ATOM 724 O O . ILE A 1 93 ? 10.280 -1.786 -11.932 1.00 95.00 93 ILE A O 1
ATOM 728 N N . THR A 1 94 ? 8.161 -2.487 -11.743 1.00 93.25 94 THR A N 1
ATOM 729 C CA . THR A 1 94 ? 8.257 -3.427 -12.864 1.00 93.25 94 THR A CA 1
ATOM 730 C C . THR A 1 94 ? 8.638 -2.713 -14.159 1.00 93.25 94 THR A C 1
ATOM 732 O O . THR A 1 94 ? 9.566 -3.150 -14.827 1.00 93.25 94 THR A O 1
ATOM 735 N N . LEU A 1 95 ? 7.983 -1.595 -14.486 1.00 91.31 95 LEU A N 1
ATOM 736 C CA . LEU A 1 95 ? 8.308 -0.822 -15.690 1.00 91.31 95 LEU A CA 1
ATOM 737 C C . LEU A 1 95 ? 9.590 -0.013 -15.536 1.00 91.31 95 LEU A C 1
ATOM 739 O O . LEU A 1 95 ? 10.334 0.139 -16.499 1.00 91.31 95 LEU A O 1
ATOM 743 N N . TRP A 1 96 ? 9.882 0.437 -14.320 1.00 94.88 96 TRP A N 1
ATOM 744 C CA . TRP A 1 96 ? 11.141 1.102 -14.024 1.00 94.88 96 TRP A CA 1
ATOM 745 C C . TRP A 1 96 ? 12.342 0.201 -14.334 1.00 94.88 96 TRP A C 1
ATOM 747 O O . TRP A 1 96 ? 13.269 0.601 -15.036 1.00 94.88 96 TRP A O 1
ATOM 757 N N . LEU A 1 97 ? 12.281 -1.059 -13.892 1.00 94.81 97 LEU A N 1
ATOM 758 C CA . LEU A 1 97 ? 13.293 -2.057 -14.216 1.00 94.81 97 LEU A CA 1
ATOM 759 C C . LEU A 1 97 ? 13.330 -2.360 -15.714 1.00 94.81 97 LEU A C 1
ATOM 761 O O . LEU A 1 97 ? 14.419 -2.505 -16.266 1.00 94.81 97 LEU A O 1
ATOM 765 N N . THR A 1 98 ? 12.175 -2.419 -16.385 1.00 92.31 98 THR A N 1
ATOM 766 C CA . THR A 1 98 ? 12.125 -2.593 -17.845 1.00 92.31 98 THR A CA 1
ATOM 767 C C . THR A 1 98 ? 12.913 -1.498 -18.560 1.00 92.31 98 THR A C 1
ATOM 769 O O . THR A 1 98 ? 13.698 -1.814 -19.451 1.00 92.31 98 THR A O 1
ATOM 772 N N . ASN A 1 99 ? 12.778 -0.235 -18.148 1.00 91.88 99 ASN A N 1
ATOM 773 C CA . ASN A 1 99 ? 13.514 0.865 -18.773 1.00 91.88 99 ASN A CA 1
ATOM 774 C C . ASN A 1 99 ? 15.032 0.714 -18.594 1.00 91.88 99 ASN A C 1
ATOM 776 O O . ASN A 1 99 ? 15.770 0.897 -19.558 1.00 91.88 99 ASN A O 1
ATOM 780 N N . PHE A 1 100 ? 15.507 0.307 -17.410 1.00 93.06 100 PHE A N 1
ATOM 781 C CA . PHE A 1 100 ? 16.934 0.025 -17.204 1.00 93.06 100 PHE A CA 1
ATOM 782 C C . PHE A 1 100 ? 17.426 -1.164 -18.035 1.00 93.06 100 PHE A C 1
ATOM 784 O O . PHE A 1 100 ? 18.543 -1.133 -18.545 1.00 93.06 100 PHE A O 1
ATOM 791 N N . PHE A 1 101 ? 16.603 -2.200 -18.217 1.00 91.19 101 PHE A N 1
ATOM 792 C CA . PHE A 1 101 ? 16.919 -3.310 -19.118 1.00 91.19 101 PHE A CA 1
ATOM 793 C C . PHE A 1 101 ? 17.090 -2.827 -20.562 1.00 91.19 101 PHE A C 1
ATOM 795 O O . PHE A 1 101 ? 18.084 -3.173 -21.200 1.00 91.19 101 PHE A O 1
ATOM 802 N N . VAL A 1 102 ? 16.158 -2.008 -21.060 1.00 88.06 102 VAL A N 1
ATOM 803 C CA . VAL A 1 102 ? 16.230 -1.415 -22.406 1.00 88.06 102 VAL A CA 1
ATOM 804 C C . VAL A 1 102 ? 17.479 -0.545 -22.553 1.00 88.06 102 VAL A C 1
ATOM 806 O O . VAL A 1 102 ? 18.214 -0.684 -23.526 1.00 88.06 102 VAL A O 1
ATOM 809 N N . GLU A 1 103 ? 17.775 0.304 -21.569 1.00 88.12 103 GLU A N 1
ATOM 810 C CA . GLU A 1 103 ? 18.959 1.170 -21.582 1.00 88.12 103 GLU A CA 1
ATOM 811 C C . GLU A 1 103 ? 20.274 0.370 -21.551 1.00 88.12 103 GLU A C 1
ATOM 813 O O . GLU A 1 103 ? 21.263 0.762 -22.166 1.00 88.12 103 GLU A O 1
ATOM 818 N N . CYS A 1 104 ? 20.281 -0.788 -20.889 1.00 87.75 104 CYS A N 1
ATOM 819 C CA . CYS A 1 104 ? 21.390 -1.744 -20.909 1.00 87.75 104 CYS A CA 1
ATOM 820 C C . CYS A 1 104 ? 21.429 -2.619 -22.182 1.00 87.75 104 CYS A C 1
ATOM 822 O O . CYS A 1 104 ? 22.275 -3.510 -22.288 1.00 87.75 104 CYS A O 1
ATOM 824 N N . GLY A 1 105 ? 20.549 -2.377 -23.158 1.00 84.06 105 GLY A N 1
ATOM 825 C CA . GLY A 1 105 ? 20.542 -3.046 -24.460 1.00 84.06 105 GLY A CA 1
ATOM 826 C C . GLY A 1 105 ? 19.767 -4.365 -24.513 1.00 84.06 105 GLY A C 1
ATOM 827 O O . GLY A 1 105 ? 19.948 -5.128 -25.462 1.00 84.06 105 GLY A O 1
ATOM 828 N N . ALA A 1 106 ? 18.918 -4.671 -23.525 1.00 79.75 106 ALA A N 1
ATOM 829 C CA . ALA A 1 106 ? 17.955 -5.767 -23.650 1.00 79.75 106 ALA A CA 1
ATOM 830 C C . ALA A 1 106 ? 16.799 -5.392 -24.587 1.00 79.75 106 ALA A C 1
ATOM 832 O O . ALA A 1 106 ? 16.504 -4.222 -24.812 1.00 79.75 106 ALA A O 1
ATOM 833 N N . PHE A 1 107 ? 16.135 -6.418 -25.124 1.00 76.38 107 PHE A N 1
ATOM 834 C CA . PHE A 1 107 ? 14.980 -6.301 -26.027 1.00 76.38 107 PHE A CA 1
ATOM 835 C C . PHE A 1 107 ? 15.268 -5.603 -27.375 1.00 76.38 107 PHE A C 1
ATOM 837 O O . PHE A 1 107 ? 14.358 -5.437 -28.182 1.00 76.38 107 PHE A O 1
ATOM 844 N N . GLY A 1 108 ? 16.531 -5.260 -27.662 1.00 57.53 108 GLY A N 1
ATOM 845 C CA . GLY A 1 108 ? 16.992 -4.775 -28.963 1.00 57.53 108 GLY A CA 1
ATOM 846 C C . GLY A 1 108 ? 17.521 -5.913 -29.838 1.00 57.53 108 GLY A C 1
ATOM 847 O O . GLY A 1 108 ? 18.618 -6.415 -29.603 1.00 57.53 108 GLY A O 1
ATOM 848 N N . GLY A 1 109 ? 16.751 -6.313 -30.853 1.00 43.97 109 GLY A N 1
ATOM 849 C CA . GLY A 1 109 ? 17.150 -7.345 -31.816 1.00 43.97 109 GLY A CA 1
ATOM 850 C C . GLY A 1 109 ? 15.967 -8.010 -32.517 1.00 43.97 109 GLY A C 1
ATOM 851 O O . GLY A 1 109 ? 15.624 -9.139 -32.199 1.00 43.97 109 GLY A O 1
ATOM 852 N N . GLY A 1 110 ? 15.362 -7.313 -33.478 1.00 38.53 110 GLY A N 1
ATOM 853 C CA . GLY A 1 110 ? 14.375 -7.876 -34.397 1.00 38.53 110 GLY A CA 1
ATOM 854 C C . GLY A 1 110 ? 14.106 -6.917 -35.555 1.00 38.53 110 GLY A C 1
ATOM 855 O O . GLY A 1 110 ? 13.313 -5.997 -35.416 1.00 38.53 110 GLY A O 1
ATOM 856 N N . ASP A 1 111 ? 14.793 -7.118 -36.686 1.00 36.81 111 ASP A N 1
ATOM 857 C CA . ASP A 1 111 ? 14.204 -6.854 -38.013 1.00 36.81 111 ASP A CA 1
ATOM 858 C C . ASP A 1 111 ? 12.859 -7.608 -38.060 1.00 36.81 111 ASP A C 1
ATOM 860 O O . ASP A 1 111 ? 12.783 -8.716 -37.527 1.00 36.81 111 ASP A O 1
ATOM 864 N N . ASP A 1 112 ? 11.826 -7.010 -38.661 1.00 38.06 112 ASP A N 1
ATOM 865 C CA . ASP A 1 112 ? 10.424 -7.455 -38.818 1.00 38.06 112 ASP A CA 1
ATOM 866 C C . ASP A 1 112 ? 10.221 -8.825 -39.516 1.00 38.06 112 ASP A C 1
ATOM 868 O O . ASP A 1 112 ? 9.218 -9.085 -40.186 1.00 38.06 112 ASP A O 1
ATOM 872 N N . ARG A 1 113 ? 11.161 -9.758 -39.398 1.00 34.91 113 ARG A N 1
ATOM 873 C CA . ARG A 1 113 ? 11.119 -11.077 -40.022 1.00 34.91 113 ARG A CA 1
ATOM 874 C C . ARG A 1 113 ? 11.229 -12.146 -38.954 1.00 34.91 113 ARG A C 1
ATOM 876 O O . ARG A 1 113 ? 12.322 -12.562 -38.593 1.00 34.91 113 ARG A O 1
ATOM 883 N N . GLY A 1 114 ? 10.055 -12.581 -38.491 1.00 37.53 114 GLY A N 1
ATOM 884 C CA . GLY A 1 114 ? 9.837 -13.670 -37.541 1.00 37.53 114 GLY A CA 1
ATOM 885 C C . GLY A 1 114 ? 10.565 -14.960 -37.911 1.00 37.53 114 GLY A C 1
ATOM 886 O O . GLY A 1 114 ? 10.003 -15.862 -38.529 1.00 37.53 114 GLY A O 1
ATOM 887 N N . VAL A 1 115 ? 11.819 -15.046 -37.489 1.00 33.41 115 VAL A N 1
ATOM 888 C CA . VAL A 1 115 ? 12.600 -16.270 -37.433 1.00 33.41 115 VAL A CA 1
ATOM 889 C C . VAL A 1 115 ? 13.109 -16.376 -36.007 1.00 33.41 115 VAL A C 1
ATOM 891 O O . VAL A 1 115 ? 13.845 -15.505 -35.546 1.00 33.41 115 VAL A O 1
ATOM 894 N N . ASP A 1 116 ? 12.710 -17.453 -35.333 1.00 38.34 116 ASP A N 1
ATOM 895 C CA . ASP A 1 116 ? 13.336 -17.947 -34.112 1.00 38.34 116 ASP A CA 1
ATOM 896 C C . ASP A 1 116 ? 14.808 -18.240 -34.404 1.00 38.34 116 ASP A C 1
ATOM 898 O O . ASP A 1 116 ? 15.202 -19.327 -34.830 1.00 38.34 116 ASP A O 1
ATOM 902 N N . VAL A 1 117 ? 15.636 -17.228 -34.225 1.00 37.50 117 VAL A N 1
ATOM 903 C CA . VAL A 1 117 ? 17.075 -17.369 -34.141 1.00 37.50 117 VAL A CA 1
ATOM 904 C C . VAL A 1 117 ? 17.494 -16.691 -32.851 1.00 37.50 117 VAL A C 1
ATOM 906 O O . VAL A 1 117 ? 17.036 -15.602 -32.518 1.00 37.50 117 VAL A O 1
ATOM 909 N N . ASP A 1 118 ? 18.360 -17.381 -32.122 1.00 41.19 118 ASP A N 1
ATOM 910 C CA . ASP A 1 118 ? 19.071 -16.943 -30.924 1.00 41.19 118 ASP A CA 1
ATOM 911 C C . ASP A 1 118 ? 20.016 -15.767 -31.280 1.00 41.19 118 ASP A C 1
ATOM 913 O O . ASP A 1 118 ? 21.242 -15.872 -31.232 1.00 41.19 118 ASP A O 1
ATOM 917 N N . VAL A 1 119 ? 19.448 -14.655 -31.764 1.00 39.56 119 VAL A N 1
ATOM 918 C CA . VAL A 1 119 ? 20.142 -13.446 -32.225 1.00 39.56 119 VAL A CA 1
ATOM 919 C C . VAL A 1 119 ? 19.804 -12.331 -31.261 1.00 39.56 119 VAL A C 1
ATOM 921 O O . VAL A 1 119 ? 18.656 -11.919 -31.136 1.00 39.56 119 VAL A O 1
ATOM 924 N N . GLY A 1 120 ? 20.834 -11.838 -30.585 1.00 44.16 120 GLY A N 1
ATOM 925 C CA . GLY A 1 120 ? 20.698 -10.773 -29.601 1.00 44.16 120 GLY A CA 1
ATOM 926 C C . GLY A 1 120 ? 20.787 -11.271 -28.165 1.00 44.16 120 GLY A C 1
ATOM 927 O O . GLY A 1 120 ? 20.086 -10.761 -27.300 1.00 44.16 120 GLY A O 1
ATOM 928 N N . VAL A 1 121 ? 21.673 -12.230 -27.871 1.00 46.69 121 VAL A N 1
ATOM 929 C CA . VAL A 1 121 ? 22.262 -12.280 -26.527 1.00 46.69 121 VAL A CA 1
ATOM 930 C C . VAL A 1 121 ? 23.021 -10.960 -26.365 1.00 46.69 121 VAL A C 1
ATOM 932 O O . VAL A 1 121 ? 24.006 -10.758 -27.086 1.00 46.69 121 VAL A O 1
ATOM 935 N N . PRO A 1 122 ? 22.595 -10.037 -25.484 1.00 50.25 122 PRO A N 1
ATOM 936 C CA . PRO A 1 122 ? 23.412 -8.871 -25.218 1.00 50.25 122 PRO A CA 1
ATOM 937 C C . PRO A 1 122 ? 24.776 -9.381 -24.726 1.00 50.25 122 PRO A C 1
ATOM 939 O O . PRO A 1 122 ? 24.823 -10.313 -23.921 1.00 50.25 122 PRO A O 1
ATOM 942 N N . PRO A 1 123 ? 25.908 -8.833 -25.199 1.00 48.12 123 PRO A N 1
ATOM 943 C CA . PRO A 1 123 ? 27.247 -9.355 -24.896 1.00 48.12 123 PRO A CA 1
ATOM 944 C C . PRO A 1 123 ? 27.626 -9.300 -23.399 1.00 48.12 123 PRO A C 1
ATOM 946 O O . PRO A 1 123 ? 28.752 -9.633 -23.032 1.00 48.12 123 PRO A O 1
ATOM 949 N N . ARG A 1 124 ? 26.709 -8.865 -22.526 1.00 57.34 124 ARG A N 1
ATOM 950 C CA . ARG A 1 124 ? 26.865 -8.629 -21.089 1.00 57.34 124 ARG A CA 1
ATOM 951 C C . ARG A 1 124 ? 25.653 -9.168 -20.327 1.00 57.34 124 ARG A C 1
ATOM 953 O O . ARG A 1 124 ? 24.569 -9.298 -20.885 1.00 57.34 124 ARG A O 1
ATOM 960 N N . ALA A 1 125 ? 25.842 -9.458 -19.041 1.00 68.88 125 ALA A N 1
ATOM 961 C CA . ALA A 1 125 ? 24.766 -9.827 -18.125 1.00 68.88 125 ALA A CA 1
ATOM 962 C C . ALA A 1 125 ? 23.866 -8.609 -17.845 1.00 68.88 125 ALA A C 1
ATOM 964 O O . ALA A 1 125 ? 24.041 -7.927 -16.832 1.00 68.88 125 ALA A O 1
ATOM 965 N N . VAL A 1 126 ? 22.928 -8.321 -18.755 1.00 81.94 126 VAL A N 1
ATOM 966 C CA . VAL A 1 126 ? 22.056 -7.136 -18.685 1.00 81.94 126 VAL A CA 1
ATOM 967 C C . VAL A 1 126 ? 21.275 -7.103 -17.379 1.00 81.94 126 VAL A C 1
ATOM 969 O O . VAL A 1 126 ? 21.196 -6.049 -16.754 1.00 81.94 126 VAL A O 1
ATOM 972 N N . GLY A 1 127 ? 20.791 -8.256 -16.904 1.00 85.12 127 GLY A N 1
ATOM 973 C CA . GLY A 1 127 ? 20.081 -8.311 -15.627 1.00 85.12 127 GLY A CA 1
ATOM 974 C C . GLY A 1 127 ? 20.913 -7.847 -14.431 1.00 85.12 127 GLY A C 1
ATOM 975 O O . GLY A 1 127 ? 20.392 -7.158 -13.558 1.00 85.12 127 GLY A O 1
ATOM 976 N N . GLY A 1 128 ? 22.214 -8.155 -14.403 1.00 89.62 128 GLY A N 1
ATOM 977 C CA . GLY A 1 128 ? 23.106 -7.714 -13.330 1.00 89.62 128 GLY A CA 1
ATOM 978 C C . GLY A 1 128 ? 23.363 -6.208 -13.365 1.00 89.62 128 GLY A C 1
ATOM 979 O O . GLY A 1 128 ? 23.293 -5.547 -12.331 1.00 89.62 128 GLY A O 1
ATOM 980 N N . GLU A 1 129 ? 23.619 -5.659 -14.554 1.00 91.38 129 GLU A N 1
ATOM 981 C CA . GLU A 1 129 ? 23.861 -4.225 -14.739 1.00 91.38 129 GLU A CA 1
ATOM 982 C C . GLU A 1 129 ? 22.611 -3.396 -14.412 1.00 91.38 129 GLU A C 1
ATOM 984 O O . GLU A 1 129 ? 22.682 -2.474 -13.599 1.00 91.38 129 GLU A O 1
ATOM 989 N N . ALA A 1 130 ? 21.449 -3.776 -14.954 1.00 93.88 130 ALA A N 1
ATOM 990 C CA . ALA A 1 130 ? 20.180 -3.108 -14.677 1.00 93.88 130 ALA A CA 1
ATOM 991 C C . ALA A 1 130 ? 19.810 -3.166 -13.184 1.00 93.88 130 ALA A C 1
ATOM 993 O O . ALA A 1 130 ? 19.383 -2.161 -12.618 1.00 93.88 130 ALA A O 1
ATOM 994 N N . LEU A 1 131 ? 20.036 -4.310 -12.520 1.00 95.88 131 LEU A N 1
ATOM 995 C CA . LEU A 1 131 ? 19.787 -4.469 -11.084 1.00 95.88 131 LEU A CA 1
ATOM 996 C C . LEU A 1 131 ? 20.669 -3.554 -10.225 1.00 95.88 131 LEU A C 1
ATOM 998 O O . LEU A 1 131 ? 20.198 -3.021 -9.225 1.00 95.88 131 LEU A O 1
ATOM 1002 N N . ILE A 1 132 ? 21.945 -3.383 -10.579 1.00 96.38 132 ILE A N 1
ATOM 1003 C CA . ILE A 1 132 ? 22.845 -2.472 -9.856 1.00 96.38 132 ILE A CA 1
ATOM 1004 C C . ILE A 1 132 ? 22.355 -1.031 -10.004 1.00 96.38 132 ILE A C 1
ATOM 1006 O O . ILE A 1 132 ? 22.254 -0.316 -9.010 1.00 96.38 132 ILE A O 1
ATOM 1010 N N . ARG A 1 133 ? 22.010 -0.624 -11.229 1.00 96.94 133 ARG A N 1
ATOM 1011 C CA . ARG A 1 133 ? 21.591 0.750 -11.536 1.00 96.94 133 ARG A CA 1
ATOM 1012 C C . ARG A 1 133 ? 20.283 1.129 -10.851 1.00 96.94 133 ARG A C 1
ATOM 1014 O O . ARG A 1 133 ? 20.220 2.184 -10.232 1.00 96.94 133 ARG A O 1
ATOM 1021 N N . ILE A 1 134 ? 19.271 0.261 -10.894 1.00 97.50 134 ILE A N 1
ATOM 1022 C CA . ILE A 1 134 ? 17.992 0.546 -10.231 1.00 97.50 134 ILE A CA 1
ATOM 1023 C C . ILE A 1 134 ? 18.123 0.567 -8.702 1.00 97.50 134 ILE A C 1
ATOM 1025 O O . ILE A 1 134 ? 17.431 1.341 -8.051 1.00 97.50 134 ILE A O 1
ATOM 1029 N N . LYS A 1 135 ? 19.010 -0.250 -8.113 1.00 97.81 135 LYS A N 1
ATOM 1030 C CA . LYS A 1 135 ? 19.279 -0.222 -6.666 1.00 97.81 135 LYS A CA 1
ATOM 1031 C C . LYS A 1 135 ? 19.937 1.084 -6.249 1.00 97.81 135 LYS A C 1
ATOM 1033 O O . LYS A 1 135 ? 19.453 1.726 -5.327 1.00 97.81 135 LYS A O 1
ATOM 1038 N N . ASP A 1 136 ? 20.990 1.481 -6.957 1.00 97.62 136 ASP A N 1
ATOM 1039 C CA . ASP A 1 136 ? 21.678 2.752 -6.722 1.00 97.62 136 ASP A CA 1
ATOM 1040 C C . ASP A 1 136 ? 20.704 3.934 -6.846 1.00 97.62 136 ASP A C 1
ATOM 1042 O O . ASP A 1 136 ? 20.658 4.812 -5.987 1.00 97.62 136 ASP A O 1
ATOM 1046 N N . GLU A 1 137 ? 19.849 3.919 -7.867 1.00 97.56 137 GLU A N 1
ATOM 1047 C CA . GLU A 1 137 ? 18.839 4.955 -8.050 1.00 97.56 137 GLU A CA 1
ATOM 1048 C C . GLU A 1 137 ? 17.745 4.931 -6.970 1.00 97.56 137 GLU A C 1
ATOM 1050 O O . GLU A 1 137 ? 17.350 5.982 -6.466 1.00 97.56 137 GLU A O 1
ATOM 1055 N N . PHE A 1 138 ? 17.268 3.752 -6.569 1.00 97.31 138 PHE A N 1
ATOM 1056 C CA . PHE A 1 138 ? 16.313 3.604 -5.472 1.00 97.31 138 PHE A CA 1
ATOM 1057 C C . PHE A 1 138 ? 16.874 4.146 -4.158 1.00 97.31 138 PHE A C 1
ATOM 1059 O O . PHE A 1 138 ? 16.202 4.930 -3.491 1.00 97.31 138 PHE A O 1
ATOM 1066 N N . GLU A 1 139 ? 18.109 3.784 -3.809 1.00 95.44 139 GLU A N 1
ATOM 1067 C CA . GLU A 1 139 ? 18.775 4.266 -2.599 1.00 95.44 139 GLU A CA 1
ATOM 1068 C C . GLU A 1 139 ? 18.942 5.791 -2.625 1.00 95.44 139 GLU A C 1
ATOM 1070 O O . GLU A 1 139 ? 18.667 6.448 -1.621 1.00 95.44 139 GLU A O 1
ATOM 1075 N N . LYS A 1 140 ? 19.295 6.380 -3.776 1.00 95.06 140 LYS A N 1
ATOM 1076 C CA . LYS A 1 140 ? 19.329 7.843 -3.964 1.00 95.06 140 LYS A CA 1
ATOM 1077 C C . LYS A 1 140 ? 17.955 8.487 -3.827 1.00 95.06 140 LYS A C 1
ATOM 1079 O O . LYS A 1 140 ? 17.850 9.553 -3.227 1.00 95.06 140 LYS A O 1
ATOM 1084 N N . LEU A 1 141 ? 16.913 7.858 -4.367 1.00 94.38 141 LEU A N 1
ATOM 1085 C CA . LEU A 1 141 ? 15.541 8.360 -4.321 1.00 94.38 141 LEU A CA 1
ATOM 1086 C C . LEU A 1 141 ? 15.010 8.442 -2.886 1.00 94.38 141 LEU A C 1
ATOM 1088 O O . LEU A 1 141 ? 14.345 9.41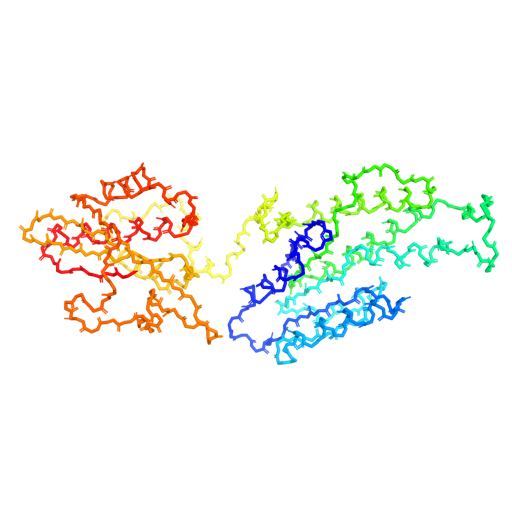9 -2.549 1.00 94.38 141 LEU A O 1
ATOM 1092 N N . ILE A 1 142 ? 15.314 7.448 -2.046 1.00 91.88 142 ILE A N 1
ATOM 1093 C CA . ILE A 1 142 ? 14.860 7.399 -0.644 1.00 91.88 142 ILE A CA 1
ATOM 1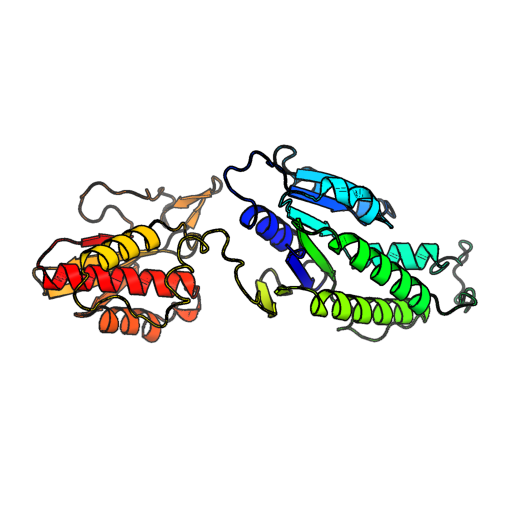094 C C . ILE A 1 142 ? 15.872 7.991 0.350 1.00 91.88 142 ILE A C 1
ATOM 1096 O O . ILE A 1 142 ? 15.580 8.093 1.542 1.00 91.88 142 ILE A O 1
ATOM 1100 N N . ALA A 1 143 ? 17.057 8.395 -0.119 1.00 86.38 143 ALA A N 1
ATOM 1101 C CA . ALA A 1 143 ? 18.057 9.087 0.689 1.00 86.38 143 ALA A CA 1
ATOM 1102 C C . ALA A 1 143 ? 17.565 10.404 1.323 1.00 86.38 143 ALA A C 1
ATOM 1104 O O . ALA A 1 143 ? 18.000 10.694 2.442 1.00 86.38 143 ALA A O 1
ATOM 1105 N N . PRO A 1 144 ? 16.699 11.224 0.684 1.00 72.12 144 PRO A N 1
ATOM 1106 C CA . PRO A 1 144 ? 16.152 12.411 1.314 1.00 72.12 144 PRO A CA 1
ATOM 1107 C C . PRO A 1 144 ? 15.359 12.028 2.551 1.00 72.12 144 PRO A C 1
ATOM 1109 O O . PRO A 1 144 ? 14.407 11.252 2.526 1.00 72.12 144 PRO A O 1
ATOM 1112 N N . TRP A 1 145 ? 15.768 12.618 3.657 1.00 71.81 145 TRP A N 1
ATOM 1113 C CA . TRP A 1 145 ? 15.080 12.492 4.922 1.00 71.81 145 TRP A CA 1
ATOM 1114 C C . TRP A 1 145 ? 13.824 13.364 4.881 1.00 71.81 145 TRP A C 1
ATOM 1116 O O . TRP A 1 145 ? 13.902 14.481 4.377 1.00 71.81 145 TRP A O 1
ATOM 1126 N N . ASP A 1 146 ? 12.718 12.878 5.455 1.00 82.56 146 ASP A N 1
ATOM 1127 C CA . ASP A 1 146 ? 11.425 13.578 5.568 1.00 82.56 146 ASP A CA 1
ATOM 1128 C C . ASP A 1 146 ? 10.486 13.484 4.342 1.00 82.56 146 ASP A C 1
ATOM 1130 O O . ASP A 1 146 ? 9.939 14.485 3.883 1.00 82.56 146 ASP A O 1
ATOM 1134 N N . ALA A 1 147 ? 10.291 12.266 3.824 1.00 88.62 147 ALA A N 1
ATOM 1135 C CA . ALA A 1 147 ? 9.289 11.926 2.808 1.00 88.62 147 ALA A CA 1
ATOM 1136 C C . ALA A 1 147 ? 8.702 10.526 3.068 1.00 88.62 147 ALA A C 1
ATOM 1138 O O . ALA A 1 147 ? 9.356 9.680 3.688 1.00 88.62 147 ALA A O 1
ATOM 1139 N N . THR A 1 148 ? 7.490 10.269 2.569 1.00 91.44 148 THR A N 1
ATOM 1140 C CA . THR A 1 148 ? 6.877 8.932 2.577 1.00 91.44 148 THR A CA 1
ATOM 1141 C C . THR A 1 148 ? 6.717 8.429 1.154 1.00 91.44 148 THR A C 1
ATOM 1143 O O . THR A 1 148 ? 6.007 9.038 0.358 1.00 91.44 148 THR A O 1
ATOM 1146 N N . PHE A 1 149 ? 7.333 7.295 0.841 1.00 94.94 149 PHE A N 1
ATOM 1147 C CA . PHE A 1 149 ? 7.241 6.655 -0.463 1.00 94.94 149 PHE A CA 1
ATOM 1148 C C . PHE A 1 149 ? 6.333 5.430 -0.412 1.00 94.94 149 PHE A C 1
ATOM 1150 O O . PHE A 1 149 ? 6.449 4.589 0.478 1.00 94.94 149 PHE A O 1
ATOM 1157 N N . VAL A 1 150 ? 5.465 5.297 -1.408 1.00 96.00 150 VAL A N 1
ATOM 1158 C CA . VAL A 1 150 ? 4.656 4.109 -1.671 1.00 96.00 150 VAL A CA 1
ATOM 1159 C C . VAL A 1 150 ? 5.069 3.569 -3.033 1.00 96.00 150 VAL A C 1
ATOM 1161 O O . VAL A 1 150 ? 4.808 4.189 -4.058 1.00 96.00 150 VAL A O 1
ATOM 1164 N N . PHE A 1 151 ? 5.732 2.419 -3.059 1.00 97.75 151 PHE A N 1
ATOM 1165 C CA . PHE A 1 151 ? 6.161 1.761 -4.289 1.00 97.75 151 PHE A CA 1
ATOM 1166 C C . PHE A 1 151 ? 5.165 0.684 -4.700 1.00 97.75 151 PHE A C 1
ATOM 1168 O O . PHE A 1 151 ? 4.780 -0.158 -3.888 1.00 97.75 151 PHE A O 1
ATOM 1175 N N . VAL A 1 152 ? 4.798 0.664 -5.978 1.00 96.75 152 VAL A N 1
ATOM 1176 C CA . VAL A 1 152 ? 3.979 -0.393 -6.579 1.00 96.75 152 VAL A CA 1
ATOM 1177 C C . VAL A 1 152 ? 4.872 -1.306 -7.410 1.00 96.75 152 VAL A C 1
ATOM 1179 O O . VAL A 1 152 ? 5.687 -0.846 -8.210 1.00 96.75 152 VAL A O 1
ATOM 1182 N N . THR A 1 153 ? 4.716 -2.617 -7.253 1.00 97.00 153 THR A N 1
ATOM 1183 C CA . THR A 1 153 ? 5.413 -3.617 -8.073 1.00 97.00 153 THR A CA 1
ATOM 1184 C C . THR A 1 153 ? 4.498 -4.792 -8.392 1.00 97.00 153 THR A C 1
ATOM 1186 O O . THR A 1 153 ? 3.569 -5.109 -7.642 1.00 97.00 153 THR A O 1
ATOM 1189 N N . ASN A 1 154 ? 4.724 -5.448 -9.527 1.00 95.44 154 ASN A N 1
ATOM 1190 C CA . ASN A 1 154 ? 4.077 -6.727 -9.787 1.00 95.44 154 ASN A CA 1
ATOM 1191 C C . ASN A 1 154 ? 4.753 -7.849 -8.980 1.00 95.44 154 ASN A C 1
ATOM 1193 O O . ASN A 1 154 ? 5.901 -7.716 -8.573 1.00 95.44 154 ASN A O 1
ATOM 1197 N N . GLU A 1 155 ? 4.057 -8.968 -8.795 1.00 94.75 155 GLU A N 1
ATOM 1198 C CA . GLU A 1 155 ? 4.674 -10.270 -8.514 1.00 94.75 155 GLU A CA 1
ATOM 1199 C C . GLU A 1 155 ? 4.603 -11.110 -9.795 1.00 94.75 155 GLU A C 1
ATOM 1201 O O . GLU A 1 155 ? 3.506 -11.369 -10.296 1.00 94.75 155 GLU A O 1
ATOM 1206 N N . ILE A 1 156 ? 5.759 -11.466 -10.362 1.00 92.50 156 ILE A N 1
ATOM 1207 C CA . ILE A 1 156 ? 5.866 -12.184 -11.650 1.00 92.50 156 ILE A CA 1
ATOM 1208 C C . ILE A 1 156 ? 6.665 -13.490 -11.550 1.00 92.50 156 ILE A C 1
ATOM 1210 O O . ILE A 1 156 ? 6.681 -14.259 -12.506 1.00 92.50 156 ILE A O 1
ATOM 1214 N N . GLY A 1 157 ? 7.305 -13.765 -10.409 1.00 87.38 157 GLY A N 1
ATOM 1215 C CA . GLY A 1 157 ? 8.138 -14.950 -10.186 1.00 87.38 157 GLY A CA 1
ATOM 1216 C C . GLY A 1 157 ? 7.356 -16.186 -9.737 1.00 87.38 157 GLY A C 1
ATOM 1217 O O . GLY A 1 157 ? 7.932 -17.257 -9.597 1.00 87.38 157 GLY A O 1
ATOM 1218 N N . SER A 1 158 ? 6.043 -16.062 -9.529 1.00 87.25 158 SER A N 1
ATOM 1219 C CA . SER A 1 158 ? 5.170 -17.159 -9.078 1.00 87.25 158 SER A CA 1
ATOM 1220 C C . SER A 1 158 ? 4.639 -18.058 -10.213 1.00 87.25 158 SER A C 1
ATOM 1222 O O . SER A 1 158 ? 3.819 -18.941 -9.966 1.00 87.25 158 SER A O 1
ATOM 1224 N N . GLY A 1 159 ? 5.055 -17.811 -11.461 1.00 83.31 159 GLY A N 1
ATOM 1225 C CA . GLY A 1 159 ? 4.671 -18.584 -12.648 1.00 83.31 159 GLY A CA 1
ATOM 1226 C C . GLY A 1 159 ? 5.717 -19.621 -13.078 1.00 83.31 159 GLY A C 1
ATOM 1227 O O . GLY A 1 159 ? 6.666 -19.916 -12.357 1.00 83.31 159 GLY A O 1
ATOM 1228 N N . LEU A 1 160 ? 5.548 -20.175 -14.282 1.00 77.94 160 LEU A N 1
ATOM 1229 C CA . LEU A 1 160 ? 6.567 -21.021 -14.910 1.00 77.94 160 LEU A CA 1
ATOM 1230 C C . LEU A 1 160 ? 7.774 -20.181 -15.351 1.00 77.94 160 LEU A C 1
ATOM 1232 O O . LEU A 1 160 ? 7.639 -19.000 -15.673 1.00 77.94 160 LEU A O 1
ATOM 1236 N N . HIS A 1 161 ? 8.952 -20.805 -15.401 1.00 76.62 161 HIS A N 1
ATOM 1237 C CA . HIS A 1 161 ? 10.157 -20.152 -15.907 1.00 76.62 161 HIS A CA 1
ATOM 1238 C C . HIS A 1 161 ? 9.968 -19.702 -17.360 1.00 76.62 161 HIS A C 1
ATOM 1240 O O . HIS A 1 161 ? 9.475 -20.463 -18.191 1.00 76.62 161 HIS A O 1
ATOM 1246 N N . ALA A 1 162 ? 10.401 -18.480 -17.672 1.00 78.75 162 ALA A N 1
ATOM 1247 C CA . ALA A 1 162 ? 10.353 -17.975 -19.036 1.00 78.75 162 ALA A CA 1
ATOM 1248 C C . ALA A 1 162 ? 11.269 -18.786 -19.969 1.00 78.75 162 ALA A C 1
ATOM 1250 O O . ALA A 1 162 ? 12.360 -19.207 -19.576 1.00 78.75 162 ALA A O 1
ATOM 1251 N N . GLU A 1 163 ? 10.854 -18.967 -21.222 1.00 78.38 163 GLU A N 1
ATOM 1252 C CA . GLU A 1 163 ? 11.619 -19.712 -22.234 1.00 78.38 163 GLU A CA 1
ATOM 1253 C C . GLU A 1 163 ? 12.794 -18.899 -22.795 1.00 78.38 163 GLU A C 1
ATOM 1255 O O . GLU A 1 163 ? 13.861 -19.445 -23.091 1.00 78.38 163 GLU A O 1
ATOM 1260 N N . VAL A 1 164 ? 12.642 -17.576 -22.845 1.00 83.81 164 VAL A N 1
ATOM 1261 C CA . VAL A 1 164 ? 13.653 -16.649 -23.357 1.00 83.81 164 VAL A CA 1
ATOM 1262 C C . VAL A 1 164 ? 14.617 -16.240 -22.243 1.00 83.81 164 VAL A C 1
ATOM 1264 O O . VAL A 1 164 ? 14.209 -15.876 -21.137 1.00 83.81 164 VAL A O 1
ATOM 1267 N N . ARG A 1 165 ? 15.924 -16.277 -22.533 1.00 83.00 165 ARG A N 1
ATOM 1268 C CA . ARG A 1 165 ? 16.985 -15.954 -21.565 1.00 83.00 165 ARG A CA 1
ATOM 1269 C C . ARG A 1 165 ? 16.842 -14.552 -20.972 1.00 83.00 165 ARG A C 1
ATOM 1271 O O . ARG A 1 165 ? 16.922 -14.417 -19.758 1.00 83.00 165 ARG A O 1
ATOM 1278 N N . THR A 1 166 ? 16.620 -13.535 -21.800 1.00 82.62 166 THR A N 1
ATOM 1279 C CA . THR A 1 166 ? 16.470 -12.139 -21.350 1.00 82.62 166 THR A CA 1
ATOM 1280 C C . THR A 1 166 ? 15.265 -11.969 -20.426 1.00 82.62 166 THR A C 1
ATOM 1282 O O . THR A 1 166 ? 15.354 -11.265 -19.426 1.00 82.62 166 THR A O 1
ATOM 1285 N N . THR A 1 167 ? 14.167 -12.681 -20.691 1.00 86.12 167 THR A N 1
ATOM 1286 C CA . THR A 1 167 ? 12.994 -12.710 -19.810 1.00 86.12 167 THR A CA 1
ATOM 1287 C C . THR A 1 167 ? 13.294 -13.402 -18.480 1.00 86.12 167 THR A C 1
ATOM 1289 O O . THR A 1 167 ? 12.852 -12.914 -17.445 1.00 86.12 167 THR A O 1
ATOM 1292 N N . ARG A 1 168 ? 14.075 -14.494 -18.463 1.00 88.19 168 ARG A N 1
ATOM 1293 C CA . ARG A 1 168 ? 14.539 -15.105 -17.200 1.00 88.19 168 ARG A CA 1
ATOM 1294 C C . ARG A 1 168 ? 15.417 -14.149 -16.399 1.00 88.19 168 ARG A C 1
ATOM 1296 O O . ARG A 1 168 ? 15.156 -13.948 -15.221 1.00 88.19 168 ARG A O 1
ATOM 1303 N N . GLU A 1 169 ? 16.394 -13.514 -17.049 1.00 89.12 169 GLU A N 1
ATOM 1304 C CA . GLU A 1 169 ? 17.254 -12.509 -16.408 1.00 89.12 169 GLU A CA 1
ATOM 1305 C C . GLU A 1 169 ? 16.430 -11.341 -15.839 1.00 89.12 169 GLU A C 1
ATOM 1307 O O . GLU A 1 169 ? 16.737 -10.849 -14.754 1.00 89.12 169 GLU A O 1
ATOM 1312 N N . PHE A 1 170 ? 15.356 -10.933 -16.525 1.00 91.94 170 PHE A N 1
ATOM 1313 C CA . PHE A 1 170 ? 14.411 -9.932 -16.028 1.00 91.94 170 PHE A CA 1
ATOM 1314 C C . PHE A 1 170 ? 13.645 -10.399 -14.793 1.00 91.94 170 PHE A C 1
ATOM 1316 O O . PHE A 1 170 ? 13.615 -9.673 -13.804 1.00 91.94 170 PHE A O 1
ATOM 1323 N N . VAL A 1 171 ? 13.051 -11.596 -14.822 1.00 92.88 171 VAL A N 1
ATOM 1324 C CA . VAL A 1 171 ? 12.313 -12.152 -13.674 1.00 92.88 171 VAL A CA 1
ATOM 1325 C C . VAL A 1 171 ? 13.229 -12.295 -12.457 1.00 92.88 171 VAL A C 1
ATOM 1327 O O . VAL A 1 171 ? 12.838 -11.905 -11.357 1.00 92.88 171 VAL A O 1
ATOM 1330 N N . ASP A 1 172 ? 14.464 -12.765 -12.651 1.00 92.94 172 ASP A N 1
ATOM 1331 C CA . ASP A 1 172 ? 15.454 -12.883 -11.579 1.00 92.94 172 ASP A CA 1
ATOM 1332 C C . ASP A 1 172 ? 15.815 -11.505 -11.007 1.00 92.94 172 ASP A C 1
ATOM 1334 O O . ASP A 1 172 ? 15.716 -11.287 -9.798 1.00 92.94 172 ASP A O 1
ATOM 1338 N N . ALA A 1 173 ? 16.199 -10.545 -11.857 1.00 94.94 173 ALA A N 1
ATOM 1339 C CA . ALA A 1 173 ? 16.544 -9.190 -11.423 1.00 94.94 173 ALA A CA 1
ATOM 1340 C C . ALA A 1 173 ? 15.368 -8.493 -10.719 1.00 94.94 173 ALA A C 1
ATOM 1342 O O . ALA A 1 173 ? 15.559 -7.845 -9.689 1.00 94.94 173 ALA A O 1
ATOM 1343 N N . HIS A 1 174 ? 14.151 -8.668 -11.233 1.00 96.44 174 HIS A N 1
ATOM 1344 C CA . HIS A 1 174 ? 12.923 -8.137 -10.649 1.00 96.44 174 HIS A CA 1
ATOM 1345 C C . HIS A 1 174 ? 12.660 -8.725 -9.260 1.00 96.44 174 HIS A C 1
ATOM 1347 O O . HIS A 1 174 ? 12.437 -7.970 -8.313 1.00 96.44 174 HIS A O 1
ATOM 1353 N N . GLY A 1 175 ? 12.796 -10.043 -9.096 1.00 96.25 175 GLY A N 1
ATOM 1354 C CA . GLY A 1 175 ? 12.689 -10.708 -7.798 1.00 96.25 175 GLY A CA 1
ATOM 1355 C C . GLY A 1 175 ? 13.751 -10.238 -6.798 1.00 96.25 175 GLY A C 1
ATOM 1356 O O . GLY A 1 175 ? 13.436 -9.967 -5.636 1.00 96.25 175 GLY A O 1
ATOM 1357 N N . TRP A 1 176 ? 15.004 -10.082 -7.233 1.00 97.50 176 TRP A N 1
ATOM 1358 C CA . TRP A 1 176 ? 16.082 -9.549 -6.391 1.00 97.50 176 TRP A CA 1
ATOM 1359 C C . TRP A 1 176 ? 15.859 -8.091 -5.993 1.00 97.50 176 TRP A C 1
ATOM 1361 O O . TRP A 1 176 ? 16.192 -7.703 -4.870 1.00 97.50 176 TRP A O 1
ATOM 1371 N N . PHE A 1 177 ? 15.309 -7.275 -6.889 1.00 98.06 177 PHE A N 1
ATOM 1372 C CA . PHE A 1 177 ? 15.006 -5.883 -6.585 1.00 98.06 177 PHE A CA 1
ATOM 1373 C C . PHE A 1 177 ? 13.798 -5.756 -5.652 1.00 98.06 177 PHE A C 1
ATOM 1375 O O . PHE A 1 177 ? 13.883 -5.039 -4.658 1.00 98.06 177 PHE A O 1
ATOM 1382 N N . ASN A 1 178 ? 12.729 -6.529 -5.872 1.00 97.94 178 ASN A N 1
ATOM 1383 C CA . ASN A 1 178 ? 11.591 -6.607 -4.952 1.00 97.94 178 ASN A CA 1
ATOM 1384 C C . ASN A 1 178 ? 12.037 -6.984 -3.530 1.00 97.94 178 ASN A C 1
ATOM 1386 O O . ASN A 1 178 ? 11.598 -6.359 -2.567 1.00 97.94 178 ASN A O 1
ATOM 1390 N N . GLN A 1 179 ? 12.944 -7.959 -3.385 1.00 97.56 179 GLN A N 1
ATOM 1391 C CA . GLN A 1 179 ? 13.526 -8.321 -2.085 1.00 97.56 179 GLN A CA 1
ATOM 1392 C C . GLN A 1 179 ? 14.318 -7.170 -1.453 1.00 97.56 179 GLN A C 1
ATOM 1394 O O . GLN A 1 179 ? 14.205 -6.938 -0.251 1.00 97.56 179 GLN A O 1
ATOM 1399 N N . HIS A 1 180 ? 15.103 -6.440 -2.247 1.00 97.69 180 HIS A N 1
ATOM 1400 C CA . HIS A 1 180 ? 15.876 -5.293 -1.770 1.00 97.69 180 HIS A CA 1
ATOM 1401 C C . HIS A 1 180 ? 14.963 -4.167 -1.259 1.00 97.69 180 HIS A C 1
ATOM 1403 O O . HIS A 1 180 ? 15.123 -3.722 -0.122 1.00 97.69 180 HIS A O 1
ATOM 1409 N N . VAL A 1 181 ? 13.940 -3.792 -2.035 1.00 97.19 181 VAL A N 1
ATOM 1410 C CA . VAL A 1 181 ? 12.946 -2.788 -1.626 1.00 97.19 181 VAL A CA 1
ATOM 1411 C C . VAL A 1 181 ? 12.169 -3.258 -0.394 1.00 97.19 181 VAL A C 1
ATOM 1413 O O . VAL A 1 181 ? 12.038 -2.504 0.563 1.00 97.19 181 VAL A O 1
ATOM 1416 N N . ALA A 1 182 ? 11.712 -4.514 -0.347 1.00 95.56 182 ALA A N 1
ATOM 1417 C CA . ALA A 1 182 ? 11.011 -5.075 0.815 1.00 95.56 182 ALA A CA 1
ATOM 1418 C C . ALA A 1 182 ? 11.881 -5.113 2.089 1.00 95.56 182 ALA A C 1
ATOM 1420 O O . ALA A 1 182 ? 11.374 -4.946 3.205 1.00 95.56 182 ALA A O 1
ATOM 1421 N N . GLY A 1 183 ? 13.192 -5.321 1.934 1.00 94.62 183 GLY A N 1
ATOM 1422 C CA . GLY A 1 183 ? 14.167 -5.255 3.022 1.00 94.62 183 GLY A CA 1
ATOM 1423 C C . GLY A 1 183 ? 14.213 -3.872 3.671 1.00 94.62 183 GLY A C 1
ATOM 1424 O O . GLY A 1 183 ? 14.226 -3.782 4.900 1.00 94.62 183 GLY A O 1
ATOM 1425 N N . MET A 1 184 ? 14.148 -2.818 2.855 1.00 93.06 184 MET A N 1
ATOM 1426 C CA . MET A 1 184 ? 14.179 -1.416 3.293 1.00 93.06 184 MET A CA 1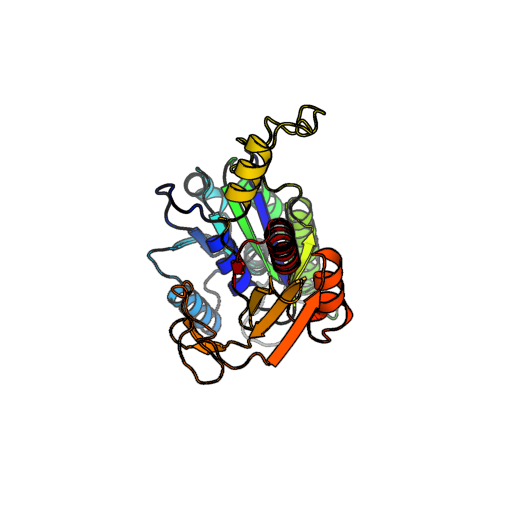
ATOM 1427 C C . MET A 1 184 ? 12.795 -0.832 3.613 1.00 93.06 184 MET A C 1
ATOM 1429 O O . MET A 1 184 ? 12.715 0.169 4.312 1.00 93.06 184 MET A O 1
ATOM 1433 N N . ALA A 1 185 ? 11.710 -1.454 3.145 1.00 93.25 185 ALA A N 1
ATOM 1434 C CA . ALA A 1 185 ? 10.346 -0.992 3.385 1.00 93.25 185 ALA A CA 1
ATOM 1435 C C . ALA A 1 185 ? 9.935 -1.132 4.855 1.00 93.25 185 ALA A C 1
ATOM 1437 O O . ALA A 1 185 ? 10.130 -2.187 5.447 1.00 93.25 185 ALA A O 1
ATOM 1438 N N . ASP A 1 186 ? 9.276 -0.141 5.438 1.00 90.69 186 ASP A N 1
ATOM 1439 C CA . ASP A 1 186 ? 8.634 -0.245 6.750 1.00 90.69 186 ASP A CA 1
ATOM 1440 C C . ASP A 1 186 ? 7.432 -1.194 6.708 1.00 90.69 186 ASP A C 1
ATOM 1442 O O . ASP A 1 186 ? 7.189 -1.940 7.656 1.00 90.69 186 ASP A O 1
ATOM 1446 N N . ALA A 1 187 ? 6.703 -1.220 5.589 1.00 89.62 187 ALA A N 1
ATOM 1447 C CA . ALA A 1 187 ? 5.563 -2.107 5.386 1.00 89.62 187 ALA A CA 1
ATOM 1448 C C . ALA A 1 187 ? 5.540 -2.720 3.985 1.00 89.62 187 ALA A C 1
ATOM 1450 O O . ALA A 1 187 ? 5.876 -2.070 2.998 1.00 89.62 187 ALA A O 1
ATOM 1451 N N . VAL A 1 188 ? 5.073 -3.965 3.898 1.00 94.50 188 VAL A N 1
ATOM 1452 C CA . VAL A 1 188 ? 4.897 -4.706 2.645 1.00 94.50 188 VAL A CA 1
ATOM 1453 C C . VAL A 1 188 ? 3.494 -5.299 2.622 1.00 94.50 188 VAL A C 1
ATOM 1455 O O . VAL A 1 188 ? 3.132 -6.087 3.501 1.00 94.50 188 VAL A O 1
ATOM 1458 N N . VAL A 1 189 ? 2.719 -4.942 1.602 1.00 93.38 189 VAL A N 1
ATOM 1459 C CA . VAL A 1 189 ? 1.351 -5.415 1.371 1.00 93.38 189 VAL A CA 1
ATOM 1460 C C . VAL A 1 189 ? 1.310 -6.224 0.085 1.00 93.38 189 VAL A C 1
ATOM 1462 O O . VAL A 1 189 ? 1.648 -5.717 -0.980 1.00 93.38 189 VAL A O 1
ATOM 1465 N N . HIS A 1 190 ? 0.861 -7.471 0.179 1.00 96.81 190 HIS A N 1
ATOM 1466 C CA . HIS A 1 190 ? 0.592 -8.336 -0.957 1.00 96.81 190 HIS A CA 1
ATOM 1467 C C . HIS A 1 190 ? -0.899 -8.310 -1.318 1.00 96.81 190 HIS A C 1
ATOM 1469 O O . HIS A 1 190 ? -1.753 -8.763 -0.557 1.00 96.81 190 HIS A O 1
ATOM 1475 N N . MET A 1 191 ? -1.212 -7.782 -2.495 1.00 93.06 191 MET A N 1
ATOM 1476 C CA . MET A 1 191 ? -2.570 -7.630 -3.005 1.00 93.06 191 MET A CA 1
ATOM 1477 C C . MET A 1 191 ? -3.007 -8.867 -3.782 1.00 93.06 191 MET A C 1
ATOM 1479 O O . MET A 1 191 ? -2.390 -9.220 -4.793 1.00 93.06 191 MET A O 1
ATOM 1483 N N . VAL A 1 192 ? -4.113 -9.475 -3.353 1.00 91.31 192 VAL A N 1
ATOM 1484 C CA . VAL A 1 192 ? -4.718 -10.657 -3.982 1.00 91.31 192 VAL A CA 1
ATOM 1485 C C . VAL A 1 192 ? -6.207 -10.398 -4.181 1.00 91.31 192 VAL A C 1
ATOM 1487 O O . VAL A 1 192 ? -6.925 -10.216 -3.210 1.00 91.31 192 VAL A O 1
ATOM 1490 N N . ALA A 1 193 ? -6.673 -10.375 -5.434 1.00 87.44 193 ALA A N 1
ATOM 1491 C CA . ALA A 1 193 ? -8.088 -10.160 -5.773 1.00 87.44 193 ALA A CA 1
ATOM 1492 C C . ALA A 1 193 ? -8.731 -8.926 -5.090 1.00 87.44 193 ALA A C 1
ATOM 1494 O O . ALA A 1 193 ? -9.871 -8.979 -4.646 1.00 87.44 193 ALA A O 1
ATOM 1495 N N . GLY A 1 194 ? -7.989 -7.819 -4.982 1.00 78.44 194 GLY A N 1
ATOM 1496 C CA . GLY A 1 194 ? -8.434 -6.596 -4.304 1.00 78.44 194 GLY A CA 1
ATOM 1497 C C . GLY A 1 194 ? -8.226 -6.594 -2.786 1.00 78.44 194 GLY A C 1
ATOM 1498 O O . GLY A 1 194 ? -8.404 -5.557 -2.158 1.00 78.44 194 GLY A O 1
ATOM 1499 N N . ILE A 1 195 ? -7.793 -7.711 -2.198 1.00 77.88 195 ILE A N 1
ATOM 1500 C CA . ILE A 1 195 ? -7.645 -7.882 -0.750 1.00 77.88 195 ILE A CA 1
ATOM 1501 C C . ILE A 1 195 ? -6.182 -7.636 -0.334 1.00 77.88 195 ILE A C 1
ATOM 1503 O O . ILE A 1 195 ? -5.279 -8.298 -0.867 1.00 77.88 195 ILE A O 1
ATOM 1507 N N . PRO A 1 196 ? -5.917 -6.717 0.615 1.00 83.81 196 PRO A N 1
ATOM 1508 C CA . PRO A 1 196 ? -4.575 -6.459 1.127 1.00 83.81 196 PRO A CA 1
ATOM 1509 C C . PRO A 1 196 ? -4.135 -7.502 2.163 1.00 83.81 196 PRO A C 1
ATOM 1511 O O . PRO A 1 196 ? -4.746 -7.646 3.220 1.00 83.81 196 PRO A O 1
ATOM 1514 N N . ASN A 1 197 ? -3.012 -8.177 1.907 1.00 85.12 197 ASN A N 1
ATOM 1515 C CA . ASN A 1 197 ? -2.365 -9.092 2.851 1.00 85.12 197 ASN A CA 1
ATOM 1516 C C . ASN A 1 197 ? -1.044 -8.495 3.345 1.00 85.12 197 ASN A C 1
ATOM 1518 O O . ASN A 1 197 ? -0.067 -8.426 2.604 1.00 85.12 197 ASN A O 1
ATOM 1522 N N . TYR A 1 198 ? -0.981 -8.068 4.605 1.00 84.44 198 TYR A N 1
ATOM 1523 C CA . TYR A 1 198 ? 0.245 -7.501 5.174 1.00 84.44 198 TYR A CA 1
ATOM 1524 C C . TYR A 1 198 ? 1.291 -8.592 5.428 1.00 84.44 198 TYR A C 1
ATOM 1526 O O . TYR A 1 198 ? 1.132 -9.406 6.338 1.00 84.44 198 TYR A O 1
ATOM 1534 N N . VAL A 1 199 ? 2.375 -8.571 4.652 1.00 87.25 199 VAL A N 1
ATOM 1535 C CA . VAL A 1 199 ? 3.522 -9.489 4.772 1.00 87.25 199 VAL A CA 1
ATOM 1536 C C . VAL A 1 199 ? 4.569 -8.925 5.734 1.00 87.25 199 VAL A C 1
ATOM 1538 O O . VAL A 1 199 ? 5.152 -9.658 6.528 1.00 87.25 199 VAL A O 1
ATOM 1541 N N . LYS A 1 200 ? 4.762 -7.602 5.713 1.00 84.88 200 LYS A N 1
ATOM 1542 C CA . LYS A 1 200 ? 5.552 -6.847 6.692 1.00 84.88 200 LYS A CA 1
ATOM 1543 C C . LYS A 1 200 ? 4.683 -5.706 7.199 1.00 84.88 200 LYS A C 1
ATOM 1545 O O . LYS A 1 200 ? 4.129 -4.949 6.403 1.00 84.88 200 LYS A O 1
ATOM 1550 N N . ARG A 1 201 ? 4.516 -5.604 8.514 1.00 78.62 201 ARG A N 1
ATOM 1551 C CA . ARG A 1 201 ? 3.762 -4.506 9.132 1.00 78.62 201 ARG A CA 1
ATOM 1552 C C . ARG A 1 201 ? 4.719 -3.362 9.484 1.00 78.62 201 ARG A C 1
ATOM 1554 O O . ARG A 1 201 ? 5.847 -3.681 9.855 1.00 78.62 201 ARG A O 1
ATOM 1561 N N . PRO A 1 202 ? 4.263 -2.093 9.439 1.00 62.91 202 PRO A N 1
ATOM 1562 C CA . PRO A 1 202 ? 5.058 -0.951 9.877 1.00 62.91 202 PRO A CA 1
ATOM 1563 C C . PRO A 1 202 ? 5.664 -1.218 11.256 1.00 62.91 202 PRO A C 1
ATOM 1565 O O . PRO A 1 202 ? 4.944 -1.382 12.247 1.00 62.91 202 PRO A O 1
ATOM 1568 N N . THR A 1 203 ? 6.990 -1.285 11.333 1.00 49.25 203 THR A N 1
ATOM 1569 C CA . THR A 1 203 ? 7.709 -1.233 12.605 1.00 49.25 203 THR A CA 1
ATOM 1570 C C . THR A 1 203 ? 7.632 0.201 13.101 1.00 49.25 203 THR A C 1
ATOM 1572 O O . THR A 1 203 ? 8.415 1.043 12.689 1.00 49.25 203 THR A O 1
ATOM 1575 N N . SER A 1 204 ? 6.663 0.468 13.975 1.00 40.84 204 SER A N 1
ATOM 1576 C CA . SER A 1 204 ? 6.262 1.786 14.479 1.00 40.84 204 SER A CA 1
ATOM 1577 C C . SER A 1 204 ? 5.421 2.617 13.502 1.00 40.84 204 SER A C 1
ATOM 1579 O O . SER A 1 204 ? 5.865 3.065 12.453 1.00 40.84 204 SER A O 1
ATOM 1581 N N . TYR A 1 205 ? 4.187 2.906 13.918 1.00 31.31 205 TYR A N 1
ATOM 1582 C CA . TYR A 1 205 ? 3.645 4.239 13.702 1.00 31.31 205 TYR A CA 1
ATOM 1583 C C . TYR A 1 205 ? 4.682 5.213 14.265 1.00 31.31 205 TYR A C 1
ATOM 1585 O O . TYR A 1 205 ? 4.887 5.243 15.483 1.00 31.31 205 TYR A O 1
ATOM 1593 N N . SER A 1 206 ? 5.376 5.961 13.404 1.00 30.09 206 SER A N 1
ATOM 1594 C CA . SER A 1 206 ? 6.141 7.096 13.895 1.00 30.09 206 SER A CA 1
ATOM 1595 C C . SER A 1 206 ? 5.142 8.038 14.559 1.00 30.09 206 SER A C 1
ATOM 1597 O O . SER A 1 206 ? 4.112 8.438 14.016 1.00 30.09 206 SER A O 1
ATOM 1599 N N . SER A 1 207 ? 5.419 8.283 15.819 1.00 32.19 207 SER A N 1
ATOM 1600 C CA . SER A 1 207 ? 4.601 8.965 16.790 1.00 32.19 207 SER A CA 1
ATOM 1601 C C . SER A 1 207 ? 4.576 10.472 16.549 1.00 32.19 207 SER A C 1
ATOM 1603 O O . SER A 1 207 ? 4.958 11.242 17.423 1.00 32.19 207 SER A O 1
ATOM 1605 N N . HIS A 1 208 ? 4.096 10.925 15.389 1.00 30.06 208 HIS A N 1
ATOM 1606 C CA . HIS A 1 208 ? 3.915 12.360 15.129 1.00 30.06 208 HIS A CA 1
ATOM 1607 C C . HIS A 1 208 ? 2.551 12.905 15.577 1.00 30.06 208 HIS A C 1
ATOM 1609 O O . HIS A 1 208 ? 2.416 14.111 15.720 1.00 30.06 208 HIS A O 1
ATOM 1615 N N . SER A 1 209 ? 1.609 12.040 15.975 1.00 31.03 209 SER A N 1
ATOM 1616 C CA . SER A 1 209 ? 0.514 12.402 16.903 1.00 31.03 209 SER A CA 1
ATOM 1617 C C . SER A 1 209 ? 0.661 11.764 18.289 1.00 31.03 209 SER A C 1
ATOM 1619 O O . SER A 1 209 ? -0.157 11.973 19.178 1.00 31.03 209 SER A O 1
ATOM 1621 N N . THR A 1 210 ? 1.725 10.986 18.501 1.00 31.56 210 THR A N 1
ATOM 1622 C CA . THR A 1 210 ? 2.012 10.354 19.795 1.00 31.56 210 THR A CA 1
ATOM 1623 C C . THR A 1 210 ? 3.210 10.970 20.496 1.00 31.56 210 THR A C 1
ATOM 1625 O O . THR A 1 210 ? 3.493 10.546 21.601 1.00 31.56 210 THR A O 1
ATOM 1628 N N . ARG A 1 211 ? 3.907 11.980 19.960 1.00 29.38 211 ARG A N 1
ATOM 1629 C CA . ARG A 1 211 ? 4.990 12.648 20.707 1.00 29.38 211 ARG A CA 1
ATOM 1630 C C . ARG A 1 211 ? 4.492 13.530 21.852 1.00 29.38 211 ARG A C 1
ATOM 1632 O O . ARG A 1 211 ? 5.243 13.724 22.800 1.00 29.38 211 ARG A O 1
ATOM 1639 N N . GLU A 1 212 ? 3.220 13.927 21.844 1.00 32.84 212 GLU A N 1
ATOM 1640 C CA . GLU A 1 212 ? 2.564 14.482 23.038 1.00 32.84 212 GLU A CA 1
ATOM 1641 C C . GLU A 1 212 ? 2.077 13.411 24.031 1.00 32.84 212 GLU A C 1
ATOM 1643 O O . GLU A 1 212 ? 1.820 13.734 25.183 1.00 32.84 212 GLU A O 1
ATOM 1648 N N . TYR A 1 213 ? 2.046 12.126 23.655 1.00 31.58 213 TYR A N 1
ATOM 1649 C CA . TYR A 1 213 ? 1.631 11.031 24.551 1.00 31.58 213 TYR A CA 1
ATOM 1650 C C . TYR A 1 213 ? 2.757 10.057 24.943 1.00 31.58 213 TYR A C 1
ATOM 1652 O O . TYR A 1 213 ? 2.699 9.402 25.979 1.00 31.58 213 TYR A O 1
ATOM 1660 N N . ALA A 1 214 ? 3.840 9.988 24.172 1.00 28.12 214 ALA A N 1
ATOM 1661 C CA . ALA A 1 214 ? 5.003 9.141 24.422 1.00 28.12 214 ALA A CA 1
ATOM 1662 C C . ALA A 1 214 ? 5.969 9.761 25.445 1.00 28.12 214 ALA A C 1
ATOM 1664 O O . ALA A 1 214 ? 6.910 9.096 25.872 1.00 28.12 214 ALA A O 1
ATOM 1665 N N . MET A 1 215 ? 5.702 10.990 25.901 1.00 30.00 215 MET A N 1
ATOM 1666 C CA . MET A 1 215 ? 6.323 11.543 27.108 1.00 30.00 215 MET A CA 1
ATOM 1667 C C . MET A 1 215 ? 5.731 10.978 28.412 1.00 30.00 215 MET A C 1
ATOM 1669 O O . MET A 1 215 ? 6.251 11.302 29.474 1.00 30.00 215 MET A O 1
ATOM 1673 N N . SER A 1 216 ? 4.725 10.088 28.371 1.00 34.62 216 SER A N 1
ATOM 1674 C CA . SER A 1 216 ? 4.281 9.348 29.568 1.00 34.62 216 SER A CA 1
ATOM 1675 C C . SER A 1 216 ? 4.620 7.852 29.555 1.00 34.62 216 SER A C 1
ATOM 1677 O O . SER A 1 216 ? 4.479 7.202 30.583 1.00 34.62 216 SER A O 1
ATOM 1679 N N . ALA A 1 217 ? 5.076 7.289 28.430 1.00 33.91 217 ALA A N 1
ATOM 1680 C CA . ALA A 1 217 ? 5.340 5.847 28.307 1.00 33.91 217 ALA A CA 1
ATOM 1681 C C . ALA A 1 217 ? 6.830 5.466 28.417 1.00 33.91 217 ALA A C 1
ATOM 1683 O O . ALA A 1 217 ? 7.159 4.287 28.530 1.00 33.91 217 ALA A O 1
ATOM 1684 N N . ALA A 1 218 ? 7.735 6.451 28.414 1.00 32.88 218 ALA A N 1
ATOM 1685 C CA . ALA A 1 218 ? 9.163 6.254 28.690 1.00 32.88 218 ALA A CA 1
ATOM 1686 C C . ALA A 1 218 ? 9.527 6.411 30.182 1.00 32.88 218 ALA A C 1
ATOM 1688 O O . ALA A 1 218 ? 10.698 6.335 30.549 1.00 32.88 218 ALA A O 1
ATOM 1689 N N . GLY A 1 219 ? 8.532 6.594 31.052 1.00 33.28 219 GLY A N 1
ATOM 1690 C CA . GLY A 1 219 ? 8.641 6.300 32.474 1.00 33.28 219 GLY A CA 1
ATOM 1691 C C . GLY A 1 219 ? 7.850 5.029 32.746 1.00 33.28 219 GLY A C 1
ATOM 1692 O O . GLY A 1 219 ? 6.691 4.942 32.358 1.00 33.28 219 GLY A O 1
ATOM 1693 N N . GLY A 1 220 ? 8.446 4.042 33.409 1.00 35.06 220 GLY A N 1
ATOM 1694 C CA . GLY A 1 220 ? 7.730 2.881 33.946 1.00 35.06 220 GLY A CA 1
ATOM 1695 C C . GLY A 1 220 ? 6.783 3.257 35.092 1.00 35.06 220 GLY A C 1
ATOM 1696 O O . GLY A 1 220 ? 6.883 2.691 36.175 1.00 35.06 220 GLY A O 1
ATOM 1697 N N . GLY A 1 221 ? 5.905 4.235 34.879 1.00 41.78 221 GLY A N 1
ATOM 1698 C CA . GLY A 1 221 ? 4.848 4.645 35.789 1.00 41.78 221 GLY A CA 1
ATOM 1699 C C . GLY A 1 221 ? 3.509 4.379 35.121 1.00 41.78 221 GLY A C 1
ATOM 1700 O O . GLY A 1 221 ? 3.172 5.016 34.128 1.00 41.78 221 GLY A O 1
ATOM 1701 N N . GLY A 1 222 ? 2.752 3.413 35.640 1.00 47.50 222 GLY A N 1
ATOM 1702 C CA . GLY A 1 222 ? 1.344 3.279 35.276 1.00 47.50 222 GLY A CA 1
ATOM 1703 C C . GLY A 1 222 ? 0.571 4.556 35.623 1.00 47.50 222 GLY A C 1
ATOM 1704 O O . GLY A 1 222 ? 1.029 5.365 36.427 1.00 47.50 222 GLY A O 1
ATOM 1705 N N . LEU A 1 223 ? -0.616 4.730 35.036 1.00 54.06 223 LEU A N 1
ATOM 1706 C CA . LEU A 1 223 ? -1.551 5.753 35.507 1.00 54.06 223 LEU A CA 1
ATOM 1707 C C . LEU A 1 223 ? -1.818 5.514 36.993 1.00 54.06 223 LEU A C 1
ATOM 1709 O O . LEU A 1 223 ? -2.204 4.395 37.351 1.00 54.06 223 LEU A O 1
ATOM 1713 N N . ASP A 1 224 ? -1.653 6.549 37.816 1.00 59.94 224 ASP A N 1
ATOM 1714 C CA . ASP A 1 224 ? -2.037 6.514 39.226 1.00 59.94 224 ASP A CA 1
ATOM 1715 C C . ASP A 1 224 ? -3.454 5.901 39.341 1.00 59.94 224 ASP A C 1
ATOM 1717 O O . ASP A 1 224 ? -4.372 6.357 38.643 1.00 59.94 224 ASP A O 1
ATOM 1721 N N . PRO A 1 225 ? -3.638 4.804 40.107 1.00 58.34 225 PRO A N 1
ATOM 1722 C CA . PRO A 1 225 ? -4.939 4.196 40.377 1.00 58.34 225 PRO A CA 1
ATOM 1723 C C . PRO A 1 225 ? -6.034 5.195 40.742 1.00 58.34 225 PRO A C 1
ATOM 1725 O O . PRO A 1 225 ? -7.179 4.978 40.333 1.00 58.34 225 PRO A O 1
ATOM 1728 N N . ASP A 1 226 ? -5.663 6.277 41.425 1.00 61.41 226 ASP A N 1
ATOM 1729 C CA . ASP A 1 226 ? -6.585 7.248 42.007 1.00 61.41 226 ASP A CA 1
ATOM 1730 C C . ASP A 1 226 ? -6.816 8.486 41.118 1.00 61.41 226 ASP A C 1
ATOM 1732 O O . ASP A 1 226 ? -7.748 9.258 41.361 1.00 61.41 226 ASP A O 1
ATOM 1736 N N . ASP A 1 227 ? -6.057 8.656 40.027 1.00 67.44 227 ASP A N 1
ATOM 1737 C CA . ASP A 1 227 ? -6.268 9.744 39.063 1.00 67.44 227 ASP A CA 1
ATOM 1738 C C . ASP A 1 227 ? -7.346 9.389 38.025 1.00 67.44 227 ASP A C 1
ATOM 1740 O O . ASP A 1 227 ? -7.107 9.097 36.846 1.00 67.44 227 ASP A O 1
ATOM 1744 N N . LEU A 1 228 ? -8.591 9.425 38.497 1.00 57.41 228 LEU A N 1
ATOM 1745 C CA . LEU A 1 228 ? -9.794 9.252 37.684 1.00 57.41 228 LEU A CA 1
ATOM 1746 C C . LEU A 1 228 ? -9.919 10.323 36.589 1.00 57.41 228 LEU A C 1
ATOM 1748 O O . LEU A 1 228 ? -10.446 10.040 35.513 1.00 57.41 228 LEU A O 1
ATOM 1752 N N . SER A 1 229 ? -9.429 11.537 36.841 1.00 58.94 229 SER A N 1
ATOM 1753 C CA . SER A 1 229 ? -9.580 12.679 35.935 1.00 58.94 229 SER A CA 1
ATOM 1754 C C . SER A 1 229 ? -8.788 12.506 34.640 1.00 58.94 229 SER A C 1
ATOM 1756 O O . SER A 1 229 ? -9.345 12.644 33.548 1.00 58.94 229 SER A O 1
ATOM 1758 N N . THR A 1 230 ? -7.528 12.088 34.749 1.00 63.28 230 THR A N 1
ATOM 1759 C CA . THR A 1 230 ? -6.657 11.832 33.598 1.00 63.28 230 THR A CA 1
ATOM 1760 C C . THR A 1 230 ? -7.146 10.636 32.788 1.00 63.28 230 THR A C 1
ATOM 1762 O O . THR A 1 230 ? -7.122 10.666 31.559 1.00 63.28 230 THR A O 1
ATOM 1765 N N . ARG A 1 231 ? -7.673 9.599 33.454 1.00 62.56 231 ARG A N 1
ATOM 1766 C CA . ARG A 1 231 ? -8.266 8.423 32.790 1.00 62.56 231 ARG A CA 1
ATOM 1767 C C . ARG A 1 231 ? -9.488 8.783 31.951 1.00 62.56 231 ARG A C 1
ATOM 1769 O O . ARG A 1 231 ? -9.587 8.342 30.810 1.00 62.56 231 ARG A O 1
ATOM 1776 N N . VAL A 1 232 ? -10.390 9.599 32.496 1.00 63.44 232 VAL A N 1
ATOM 1777 C CA . VAL A 1 232 ? -11.593 10.065 31.786 1.00 63.44 232 VAL A CA 1
ATOM 1778 C C . VAL A 1 232 ? -11.224 10.957 30.599 1.00 63.44 232 VAL A C 1
ATOM 1780 O O . VAL A 1 232 ? -11.782 10.793 29.516 1.00 63.44 232 VAL A O 1
ATOM 1783 N N . MET A 1 233 ? -10.255 11.860 30.771 1.00 64.25 233 MET A N 1
ATOM 1784 C CA . MET A 1 233 ? -9.754 12.715 29.687 1.00 64.25 233 MET A CA 1
ATOM 1785 C C . MET A 1 233 ? -9.123 11.899 28.552 1.00 64.25 233 MET A C 1
ATOM 1787 O O . MET A 1 233 ? -9.407 12.146 27.377 1.00 64.25 233 MET A O 1
ATOM 1791 N N . LEU A 1 234 ? -8.304 10.901 28.897 1.00 65.31 234 LEU A N 1
ATOM 1792 C CA . LEU A 1 234 ? -7.680 10.002 27.931 1.00 65.31 234 LEU A CA 1
ATOM 1793 C C . LEU A 1 234 ? -8.729 9.195 27.160 1.00 65.31 234 LEU A C 1
ATOM 1795 O O . LEU A 1 234 ? -8.685 9.153 25.933 1.00 65.31 234 LEU A O 1
ATOM 1799 N N . ASP A 1 235 ? -9.695 8.596 27.858 1.00 66.50 235 ASP A N 1
ATOM 1800 C CA . ASP A 1 235 ? -10.777 7.841 27.219 1.00 66.50 235 ASP A CA 1
ATOM 1801 C C . ASP A 1 235 ? -11.617 8.723 26.278 1.00 66.50 235 ASP A C 1
ATOM 1803 O O . ASP A 1 235 ? -11.932 8.318 25.157 1.00 66.50 235 ASP A O 1
ATOM 1807 N N . GLY A 1 236 ? -11.921 9.960 26.687 1.00 65.31 236 GLY A N 1
ATOM 1808 C CA . GLY A 1 236 ? -12.605 10.952 25.854 1.00 65.31 236 GLY A CA 1
ATOM 1809 C C . GLY A 1 236 ? -11.847 11.257 24.559 1.00 65.31 236 GLY A C 1
ATOM 1810 O O . GLY A 1 236 ? -12.413 11.130 23.475 1.00 65.31 236 GLY A O 1
ATOM 1811 N N . SER A 1 237 ? -10.554 11.574 24.662 1.00 64.81 237 SER A N 1
ATOM 1812 C CA . SER A 1 237 ? -9.681 11.853 23.510 1.00 64.81 237 SER A CA 1
ATOM 1813 C C . SER A 1 237 ? -9.546 10.654 22.566 1.00 64.81 237 SER A C 1
ATOM 1815 O O . SER A 1 237 ? -9.680 10.774 21.350 1.00 64.81 237 SER A O 1
ATOM 1817 N N . LEU A 1 238 ? -9.364 9.448 23.108 1.00 64.19 238 LEU A N 1
ATOM 1818 C CA . LEU A 1 238 ? -9.248 8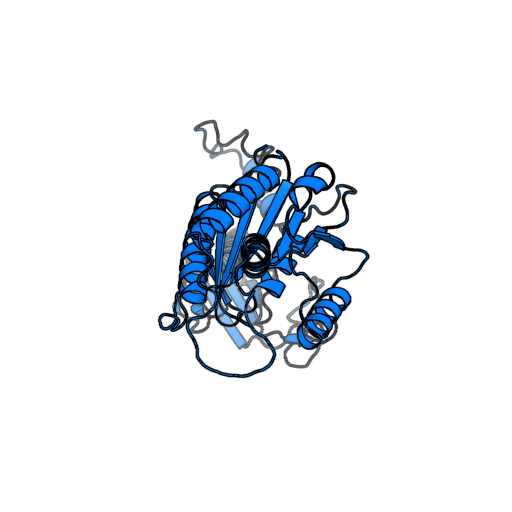.232 22.298 1.00 64.19 238 LEU A CA 1
ATOM 1819 C C . LEU A 1 238 ? -10.552 7.850 21.585 1.00 64.19 238 LEU A C 1
ATOM 1821 O O . LEU A 1 238 ? -10.519 6.997 20.688 1.00 64.19 238 LEU A O 1
ATOM 1825 N N . SER A 1 239 ? -11.668 8.469 21.970 1.00 61.72 239 SER A N 1
ATOM 1826 C CA . SER A 1 239 ? -13.000 8.192 21.441 1.00 61.72 239 SER A CA 1
ATOM 1827 C C . SER A 1 239 ? -13.443 9.113 20.314 1.00 61.72 239 SER A C 1
ATOM 1829 O O . SER A 1 239 ? -14.405 8.782 19.632 1.00 61.72 239 SER A O 1
ATOM 1831 N N . THR A 1 240 ? -12.721 10.202 20.052 1.00 62.56 240 THR A N 1
ATOM 1832 C CA . THR A 1 240 ? -12.989 11.111 18.922 1.00 62.56 240 THR A CA 1
ATOM 1833 C C . THR A 1 240 ? -12.261 10.706 17.638 1.00 62.56 240 THR A C 1
ATOM 1835 O O . THR A 1 240 ? -12.272 11.437 16.650 1.00 62.56 240 THR A O 1
ATOM 1838 N N . ARG A 1 241 ? -11.607 9.539 17.629 1.00 62.59 241 ARG A N 1
ATOM 1839 C CA . ARG A 1 241 ? -10.877 9.039 16.462 1.00 62.59 241 ARG A CA 1
ATOM 1840 C C . ARG A 1 241 ? -11.840 8.632 15.351 1.00 62.59 241 ARG A C 1
ATOM 1842 O O . ARG A 1 241 ? -12.765 7.860 15.589 1.00 62.59 241 ARG A O 1
ATOM 1849 N N . SER A 1 242 ? -11.562 9.111 14.140 1.00 59.47 242 SER A N 1
ATOM 1850 C CA . SER A 1 242 ? -12.279 8.693 12.937 1.00 59.47 242 SER A CA 1
ATOM 1851 C C . SER A 1 242 ? -12.037 7.207 12.670 1.00 59.47 242 SER A C 1
ATOM 1853 O O . SER A 1 242 ? -10.902 6.726 12.757 1.00 59.47 242 SER A O 1
ATOM 1855 N N . LEU A 1 243 ? -13.109 6.483 12.368 1.00 63.81 243 LEU A N 1
ATOM 1856 C CA . LEU A 1 243 ? -13.088 5.071 12.016 1.00 63.81 243 LEU A CA 1
ATOM 1857 C C . LEU A 1 243 ? -13.752 4.932 10.647 1.00 63.81 243 LEU A C 1
ATOM 1859 O O . LEU A 1 243 ? -14.802 5.525 10.407 1.00 63.81 243 LEU A O 1
ATOM 1863 N N . VAL A 1 244 ? -13.145 4.157 9.748 1.00 66.69 244 VAL A N 1
ATOM 1864 C CA . VAL A 1 244 ? -13.784 3.829 8.469 1.00 66.69 244 VAL A CA 1
ATOM 1865 C C . VAL A 1 244 ? -15.028 2.995 8.778 1.00 66.69 244 VAL A C 1
ATOM 1867 O O . VAL A 1 244 ? -14.915 1.923 9.374 1.00 66.69 244 VAL A O 1
ATOM 1870 N N . MET A 1 245 ? -16.203 3.520 8.431 1.00 66.38 245 MET A N 1
ATOM 1871 C CA . MET A 1 245 ? -17.485 2.829 8.592 1.00 66.38 245 MET A CA 1
ATOM 1872 C C . MET A 1 245 ? -17.503 1.551 7.745 1.00 66.38 245 MET A C 1
ATOM 1874 O O . MET A 1 245 ? -17.023 1.556 6.611 1.00 66.38 245 MET A O 1
ATOM 1878 N N . ASP A 1 246 ? -18.041 0.472 8.310 1.00 69.50 246 ASP A N 1
ATOM 1879 C CA . ASP A 1 246 ? -18.231 -0.799 7.609 1.00 69.50 246 ASP A CA 1
ATOM 1880 C C . ASP A 1 246 ? -19.481 -0.702 6.718 1.00 69.50 246 ASP A C 1
ATOM 1882 O O . ASP A 1 246 ? -20.539 -0.262 7.173 1.00 69.50 246 ASP A O 1
ATOM 1886 N N . ASP A 1 247 ? -19.363 -1.066 5.442 1.00 71.00 247 ASP A N 1
ATOM 1887 C CA . ASP A 1 247 ? -20.479 -1.061 4.486 1.00 71.00 247 ASP A CA 1
ATOM 1888 C C . ASP A 1 247 ? -21.390 -2.288 4.631 1.00 71.00 247 ASP A C 1
ATOM 1890 O O . ASP A 1 247 ? -22.424 -2.384 3.970 1.00 71.00 247 ASP A O 1
ATOM 1894 N N . GLY A 1 248 ? -21.031 -3.215 5.518 1.00 71.88 248 GLY A N 1
ATOM 1895 C CA . GLY A 1 248 ? -21.820 -4.371 5.889 1.00 71.88 248 GLY A CA 1
ATOM 1896 C C . GLY A 1 248 ? -22.799 -4.114 7.031 1.00 71.88 248 GLY A C 1
ATOM 1897 O O . GLY A 1 248 ? -23.715 -4.920 7.191 1.00 71.88 248 GLY A O 1
ATOM 1898 N N . GLY A 1 249 ? -22.660 -3.050 7.829 1.00 81.31 249 GLY A N 1
ATOM 1899 C CA . GLY A 1 249 ? -23.590 -2.710 8.917 1.00 81.31 249 GLY A CA 1
ATOM 1900 C C . GLY A 1 249 ? -22.926 -2.151 10.177 1.00 81.31 249 GLY A C 1
ATOM 1901 O O . GLY A 1 249 ? -21.708 -2.049 10.273 1.00 81.31 249 GLY A O 1
ATOM 1902 N N . TYR A 1 250 ? -23.740 -1.821 11.180 1.00 81.81 250 TYR A N 1
ATOM 1903 C CA . TYR A 1 250 ? -23.297 -1.183 12.427 1.00 81.81 250 TYR A CA 1
ATOM 1904 C C . TYR A 1 250 ? -24.040 -1.732 13.651 1.00 81.81 250 TYR A C 1
ATOM 1906 O O . TYR A 1 250 ? -25.048 -2.435 13.523 1.00 81.81 250 TYR A O 1
ATOM 1914 N N . PHE A 1 251 ? -23.525 -1.444 14.850 1.00 87.56 251 PHE A N 1
ATOM 1915 C CA . PHE A 1 251 ? -24.094 -1.905 16.115 1.00 87.56 251 PHE A CA 1
ATOM 1916 C C . PHE A 1 251 ? -24.548 -0.738 16.970 1.00 87.56 251 PHE A C 1
ATOM 1918 O O . PHE A 1 251 ? -23.736 -0.038 17.551 1.00 87.56 251 PHE A O 1
ATOM 1925 N N . VAL A 1 252 ? -25.846 -0.666 17.230 1.00 88.06 252 VAL A N 1
ATOM 1926 C CA . VAL A 1 252 ? -26.355 0.244 18.253 1.00 88.06 252 VAL A CA 1
ATOM 1927 C C . VAL A 1 252 ? -26.266 -0.429 19.621 1.00 88.06 252 VAL A C 1
ATOM 1929 O O . VAL A 1 252 ? -26.915 -1.450 19.864 1.00 88.06 252 VAL A O 1
ATOM 1932 N N . ILE A 1 253 ? -25.471 0.141 20.525 1.00 91.44 253 ILE A N 1
ATOM 1933 C CA . ILE A 1 253 ? -25.279 -0.311 21.906 1.00 91.44 253 ILE A CA 1
ATOM 1934 C C . ILE A 1 253 ? -26.059 0.605 22.848 1.00 91.44 253 ILE A C 1
ATOM 1936 O O . ILE A 1 253 ? -25.801 1.803 22.929 1.00 91.44 253 ILE A O 1
ATOM 1940 N N . LYS A 1 254 ? -27.004 0.029 23.596 1.00 91.75 254 LYS A N 1
ATOM 1941 C CA . LYS A 1 254 ? -27.887 0.726 24.542 1.00 91.75 254 LYS A CA 1
ATOM 1942 C C . LYS A 1 254 ? -27.832 0.101 25.928 1.00 91.75 254 LYS A C 1
ATOM 1944 O O . LYS A 1 254 ? -27.649 -1.107 26.071 1.00 91.75 254 LYS A O 1
ATOM 1949 N N . VAL A 1 255 ? -28.073 0.910 26.953 1.00 89.94 255 VAL A N 1
ATOM 1950 C CA . VAL A 1 255 ? -28.293 0.427 28.323 1.00 89.94 255 VAL A CA 1
ATOM 1951 C C . VAL A 1 255 ? -29.788 0.347 28.611 1.00 89.94 255 VAL A C 1
ATOM 1953 O O . VAL A 1 255 ? -30.488 1.358 28.606 1.00 89.94 255 VAL A O 1
ATOM 1956 N N . ASP A 1 256 ? -30.270 -0.853 28.929 1.00 88.44 256 ASP A N 1
ATOM 1957 C CA . ASP A 1 256 ? -31.595 -1.065 29.508 1.00 88.44 256 ASP A CA 1
ATOM 1958 C C . ASP A 1 256 ? -31.471 -1.106 31.035 1.00 88.44 256 ASP A C 1
ATOM 1960 O O . ASP A 1 256 ? -31.222 -2.148 31.650 1.00 88.44 256 ASP A O 1
ATOM 1964 N N . VAL A 1 257 ? -31.645 0.065 31.652 1.00 83.62 257 VAL A N 1
ATOM 1965 C CA . VAL A 1 257 ? -31.527 0.240 33.107 1.00 83.62 257 VAL A CA 1
ATOM 1966 C C . VAL A 1 257 ? -32.570 -0.593 33.862 1.00 83.62 257 VAL A C 1
ATOM 1968 O O . VAL A 1 257 ? -32.280 -1.096 34.944 1.00 83.62 257 VAL A O 1
ATOM 1971 N N . LYS A 1 258 ? -33.776 -0.787 33.304 1.00 87.56 258 LYS A N 1
ATOM 1972 C CA . LYS A 1 258 ? -34.853 -1.538 33.974 1.00 87.56 258 LYS A CA 1
ATOM 1973 C C . LYS A 1 258 ? -34.542 -3.027 34.037 1.00 87.56 258 LYS A C 1
ATOM 1975 O O . LYS A 1 258 ? -34.820 -3.668 35.048 1.00 87.56 258 LYS A O 1
ATOM 1980 N N . ARG A 1 259 ? -34.000 -3.579 32.952 1.00 91.25 259 ARG A N 1
ATOM 1981 C CA . ARG A 1 259 ? -33.641 -5.001 32.854 1.00 91.25 259 ARG A CA 1
ATOM 1982 C C . ARG A 1 259 ? -32.240 -5.296 33.380 1.00 91.25 259 ARG A C 1
ATOM 1984 O O . ARG A 1 259 ? -31.915 -6.462 33.581 1.00 91.25 259 ARG A O 1
ATOM 1991 N N . GLY A 1 260 ? -31.430 -4.268 33.624 1.00 90.06 260 GLY A N 1
ATOM 1992 C CA . GLY A 1 260 ? -30.079 -4.424 34.145 1.00 90.06 260 GLY A CA 1
ATOM 1993 C C . GLY A 1 260 ? -29.113 -5.000 33.105 1.00 90.06 260 GLY A C 1
ATOM 1994 O O . GLY A 1 260 ? -28.250 -5.803 33.459 1.00 90.06 260 GLY A O 1
ATOM 1995 N N . VAL A 1 261 ? -29.296 -4.670 31.821 1.00 94.38 261 VAL A N 1
ATOM 1996 C CA . VAL A 1 261 ? -28.511 -5.241 30.713 1.00 94.38 261 VAL A CA 1
ATOM 1997 C C . VAL A 1 261 ? -28.040 -4.177 29.729 1.00 94.38 261 VAL A C 1
ATOM 1999 O O . VAL A 1 261 ? -28.679 -3.145 29.533 1.00 94.38 261 VAL A O 1
ATOM 2002 N N . ILE A 1 262 ? -26.927 -4.470 29.068 1.00 96.25 262 ILE A N 1
ATOM 2003 C CA . ILE A 1 262 ? -26.454 -3.788 27.870 1.00 96.25 262 ILE A CA 1
ATOM 2004 C C . ILE A 1 262 ? -26.983 -4.570 26.671 1.00 96.25 262 ILE A C 1
ATOM 2006 O O . ILE A 1 262 ? -26.803 -5.790 26.606 1.00 96.25 262 ILE A O 1
ATOM 2010 N N . ARG A 1 263 ? -27.618 -3.883 25.727 1.00 95.00 263 ARG A N 1
ATOM 2011 C CA . ARG A 1 263 ? -28.170 -4.457 24.501 1.00 95.00 263 ARG A CA 1
ATOM 2012 C C . ARG A 1 263 ? -27.402 -3.918 23.299 1.00 95.00 263 ARG A C 1
ATOM 2014 O O . ARG A 1 263 ? -27.348 -2.710 23.119 1.00 95.00 263 ARG A O 1
ATOM 2021 N N . ALA A 1 264 ? -26.839 -4.802 22.482 1.00 93.75 264 ALA A N 1
ATOM 2022 C CA . ALA A 1 264 ? -26.235 -4.465 21.196 1.00 93.75 264 ALA A CA 1
ATOM 2023 C C . ALA A 1 264 ? -27.112 -5.008 20.069 1.00 93.75 264 ALA A C 1
ATOM 2025 O O . ALA A 1 264 ? -27.346 -6.214 19.993 1.00 93.75 264 ALA A O 1
ATOM 2026 N N . THR A 1 265 ? -27.601 -4.134 19.201 1.00 90.81 265 THR A N 1
ATOM 2027 C CA . THR A 1 265 ? -28.433 -4.490 18.047 1.00 90.81 265 THR A CA 1
ATOM 2028 C C . THR A 1 265 ? -27.694 -4.185 16.763 1.00 90.81 265 THR A C 1
ATOM 2030 O O . THR A 1 265 ? -27.249 -3.053 16.589 1.00 90.81 265 THR A O 1
ATOM 2033 N N . TYR A 1 266 ? -27.581 -5.169 15.877 1.00 88.38 266 TYR A N 1
ATOM 2034 C CA . TYR A 1 266 ? -26.930 -4.986 14.586 1.00 88.38 266 TYR A CA 1
ATOM 2035 C C . TYR A 1 266 ? -27.938 -4.650 13.492 1.00 88.38 266 TYR A C 1
ATOM 2037 O O . TYR A 1 266 ? -28.985 -5.298 13.345 1.00 88.38 266 TYR A O 1
ATOM 2045 N N . HIS A 1 267 ? -27.557 -3.653 12.707 1.00 84.81 267 HIS A N 1
ATOM 2046 C CA . HIS A 1 267 ? -28.336 -3.059 11.638 1.00 84.81 267 HIS A CA 1
ATOM 2047 C C . HIS A 1 267 ? -27.549 -3.175 10.333 1.00 84.81 267 HIS A C 1
ATOM 2049 O O . HIS A 1 267 ? -26.440 -2.640 10.248 1.00 84.81 267 HIS A O 1
ATOM 2055 N N . PRO A 1 268 ? -28.071 -3.890 9.322 1.00 81.94 268 PRO A N 1
ATOM 2056 C CA . PRO A 1 268 ? -27.451 -3.911 8.008 1.00 81.94 268 PRO A CA 1
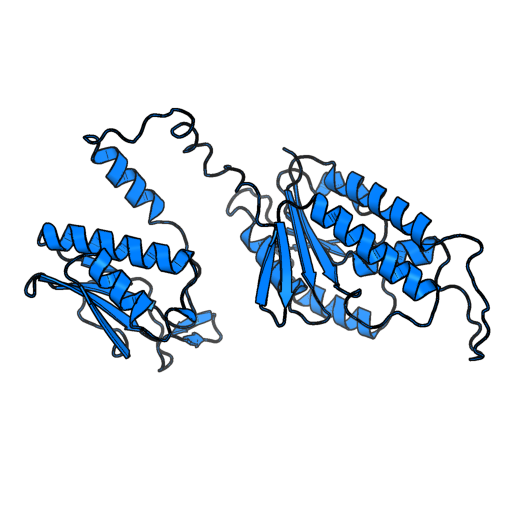ATOM 2057 C C . PRO A 1 268 ? -27.588 -2.531 7.365 1.00 81.94 268 PRO A C 1
ATOM 2059 O O . PRO A 1 268 ? -28.640 -1.895 7.452 1.00 81.94 268 PRO A O 1
ATOM 2062 N N . CYS A 1 269 ? -26.541 -2.095 6.681 1.00 79.69 269 CYS A N 1
ATOM 2063 C CA . CYS A 1 269 ? -26.576 -0.889 5.874 1.00 79.69 269 CYS A CA 1
ATOM 2064 C C . CYS A 1 269 ? -26.078 -1.189 4.459 1.00 79.69 269 CYS A C 1
ATOM 2066 O O . CYS A 1 269 ? -25.593 -2.281 4.163 1.00 79.69 269 CYS A O 1
ATOM 2068 N N . THR A 1 270 ? -26.276 -0.228 3.570 1.00 77.62 270 THR A N 1
ATOM 2069 C CA . THR A 1 270 ? -25.723 -0.204 2.221 1.00 77.62 270 THR A CA 1
ATOM 2070 C C . THR A 1 270 ? -25.144 1.178 1.964 1.00 77.62 270 THR A C 1
ATOM 2072 O O . THR A 1 270 ? -25.489 2.140 2.651 1.00 77.62 270 THR A O 1
ATOM 2075 N N . LYS A 1 271 ? -24.257 1.293 0.981 1.00 79.19 271 LYS A N 1
ATOM 2076 C CA . LYS A 1 271 ? -23.735 2.580 0.530 1.00 79.19 271 LYS A CA 1
ATOM 2077 C C . LYS A 1 271 ? -24.388 2.929 -0.802 1.00 79.19 271 LYS A C 1
ATOM 2079 O O . LYS A 1 271 ? -24.355 2.106 -1.716 1.00 79.19 271 LYS A O 1
ATOM 2084 N N . ASN A 1 272 ? -25.008 4.100 -0.898 1.00 79.12 272 ASN A N 1
ATOM 2085 C CA . ASN A 1 272 ? -25.604 4.560 -2.150 1.00 79.12 272 ASN A CA 1
ATOM 2086 C C . ASN A 1 272 ? -24.540 5.148 -3.101 1.00 79.12 272 ASN A C 1
ATOM 2088 O O . ASN A 1 272 ? -23.369 5.286 -2.738 1.00 79.12 272 ASN A O 1
ATOM 2092 N N . ASP A 1 273 ? -24.961 5.509 -4.315 1.00 79.62 273 ASP A N 1
ATOM 2093 C CA . ASP A 1 273 ? -24.079 6.061 -5.354 1.00 79.62 273 ASP A CA 1
ATOM 2094 C C . ASP A 1 273 ? -23.435 7.405 -4.952 1.00 79.62 273 ASP A C 1
ATOM 2096 O O . ASP A 1 273 ? -22.331 7.718 -5.395 1.00 79.62 273 ASP A O 1
ATOM 2100 N N . ASP A 1 274 ? -24.078 8.161 -4.055 1.00 77.88 274 ASP A N 1
ATOM 2101 C CA . ASP A 1 274 ? -23.564 9.418 -3.488 1.00 77.88 274 ASP A CA 1
ATOM 2102 C C . ASP A 1 274 ? -22.571 9.188 -2.330 1.00 77.88 274 ASP A C 1
ATOM 2104 O O . ASP A 1 274 ? -21.997 10.127 -1.774 1.00 77.88 274 ASP A O 1
ATOM 2108 N N . GLY A 1 275 ? -22.348 7.928 -1.956 1.00 73.25 275 GLY A N 1
ATOM 2109 C CA . GLY A 1 275 ? -21.467 7.522 -0.872 1.00 73.25 275 GLY A CA 1
ATOM 2110 C C . GLY A 1 275 ? -22.065 7.652 0.529 1.00 73.25 275 GLY A C 1
ATOM 2111 O O . GLY A 1 275 ? -21.345 7.422 1.505 1.00 73.25 275 GLY A O 1
ATOM 2112 N N . ASP A 1 276 ? -23.353 7.971 0.635 1.00 77.44 276 ASP A N 1
ATOM 2113 C CA . ASP A 1 276 ? -24.095 7.986 1.888 1.00 77.44 276 ASP A CA 1
ATOM 2114 C C . ASP A 1 276 ? -24.429 6.564 2.349 1.00 77.44 276 ASP A C 1
ATOM 2116 O O . ASP A 1 276 ? -24.722 5.671 1.550 1.00 77.44 276 ASP A O 1
ATOM 2120 N N . ILE A 1 277 ? -24.420 6.368 3.667 1.00 72.25 277 ILE A N 1
ATOM 2121 C CA . ILE A 1 277 ? -24.864 5.122 4.283 1.00 72.25 277 ILE A CA 1
ATOM 2122 C C . ILE A 1 277 ? -26.384 5.150 4.414 1.00 72.25 277 ILE A C 1
ATOM 2124 O O . ILE A 1 277 ? -26.967 6.063 5.005 1.00 72.25 277 ILE A O 1
ATOM 2128 N N . CYS A 1 278 ? -27.018 4.126 3.866 1.00 75.25 278 CYS A N 1
ATOM 2129 C CA . CYS A 1 278 ? -28.452 3.937 3.852 1.00 75.25 278 CYS A CA 1
ATOM 2130 C C . CYS A 1 278 ? -28.832 2.624 4.531 1.00 75.25 278 CYS A C 1
ATOM 2132 O O . CYS A 1 278 ? -28.046 1.679 4.587 1.00 75.25 278 CYS A O 1
ATOM 2134 N N . ASP A 1 279 ? -30.063 2.537 5.016 1.00 77.38 279 ASP A N 1
ATOM 2135 C CA . ASP A 1 279 ? -30.646 1.257 5.388 1.00 77.38 279 ASP A CA 1
ATOM 2136 C C . ASP A 1 279 ? -30.880 0.365 4.153 1.00 77.38 279 ASP A C 1
ATOM 2138 O O . ASP A 1 279 ? -30.632 0.740 3.003 1.00 77.38 279 ASP A O 1
ATOM 2142 N N . VAL A 1 280 ? -31.385 -0.846 4.386 1.00 73.25 280 VAL A N 1
ATOM 2143 C CA . VAL A 1 280 ? -31.720 -1.812 3.324 1.00 73.25 280 VAL A CA 1
ATOM 2144 C C . VAL A 1 280 ? -32.850 -1.351 2.392 1.00 73.25 280 VAL A C 1
ATOM 2146 O O . VAL A 1 280 ? -33.103 -1.995 1.375 1.00 73.25 280 VAL A O 1
ATOM 2149 N N . HIS A 1 281 ? -33.536 -0.256 2.720 1.00 75.75 281 HIS A N 1
ATOM 2150 C CA . HIS A 1 281 ? -34.580 0.367 1.911 1.00 75.75 281 HIS A CA 1
ATOM 2151 C C . HIS A 1 281 ? -34.086 1.621 1.171 1.00 75.75 281 HIS A C 1
ATOM 2153 O O . HIS A 1 281 ? -34.870 2.247 0.456 1.00 75.75 281 HIS A O 1
ATOM 2159 N N . GLY A 1 282 ? -32.802 1.975 1.298 1.00 72.38 282 GLY A N 1
ATOM 2160 C CA . GLY A 1 282 ? -32.202 3.141 0.650 1.00 72.38 282 GLY A CA 1
ATOM 2161 C C . GLY A 1 282 ? -32.429 4.460 1.396 1.00 72.38 282 GLY A C 1
ATOM 2162 O O . GLY A 1 282 ? -32.180 5.526 0.835 1.00 72.38 282 GLY A O 1
ATOM 2163 N N . VAL A 1 283 ? -32.896 4.426 2.647 1.00 76.56 283 VAL A N 1
ATOM 2164 C CA . VAL A 1 283 ? -33.069 5.624 3.478 1.00 76.56 283 VAL A CA 1
ATOM 2165 C C . VAL A 1 283 ? -31.751 5.958 4.161 1.00 76.56 283 VAL A C 1
ATOM 2167 O O . VAL A 1 283 ? -31.176 5.125 4.853 1.00 76.56 283 VAL A O 1
ATOM 2170 N N . LYS A 1 284 ? -31.271 7.192 3.984 1.00 75.94 284 LYS A N 1
ATOM 2171 C CA . LYS A 1 284 ? -30.035 7.681 4.606 1.00 75.94 284 LYS A CA 1
ATOM 2172 C C . LYS A 1 284 ? -30.094 7.586 6.133 1.00 75.94 284 LYS A C 1
ATOM 2174 O O . LYS A 1 284 ? -31.011 8.121 6.756 1.00 75.94 284 LYS A O 1
ATOM 2179 N N . ILE A 1 285 ? -29.073 6.970 6.719 1.00 71.00 285 ILE A N 1
ATOM 2180 C CA . ILE A 1 285 ? -28.874 6.868 8.164 1.00 71.00 285 ILE A CA 1
ATOM 2181 C C . ILE A 1 285 ? -28.035 8.075 8.602 1.00 71.00 285 ILE A C 1
ATOM 2183 O O . ILE A 1 285 ? -26.942 8.308 8.086 1.00 71.00 285 ILE A O 1
ATOM 2187 N N . GLY A 1 286 ? -28.562 8.892 9.514 1.00 62.50 286 GLY A N 1
ATOM 2188 C CA . GLY A 1 286 ? -27.840 10.048 10.050 1.00 62.50 286 GLY A CA 1
ATOM 2189 C C . GLY A 1 286 ? -26.879 9.650 11.174 1.00 62.50 286 GLY A C 1
ATOM 2190 O O . GLY A 1 286 ? -27.268 8.904 12.062 1.00 62.50 286 GLY A O 1
ATOM 2191 N N . CYS A 1 287 ? -25.663 10.212 11.193 1.00 52.44 287 CYS A N 1
ATOM 2192 C CA . CYS A 1 287 ? -24.651 9.962 12.239 1.00 52.44 287 CYS A CA 1
ATOM 2193 C C . CYS A 1 287 ? -25.001 10.536 13.631 1.00 52.44 287 CYS A C 1
ATOM 2195 O O . CYS A 1 287 ? -24.208 10.444 14.563 1.00 52.44 287 CYS A O 1
ATOM 2197 N N . HIS A 1 288 ? -26.153 11.193 13.777 1.00 48.00 288 HIS A N 1
ATOM 2198 C CA . HIS A 1 288 ? -26.612 11.775 15.033 1.00 48.00 288 HIS A CA 1
ATOM 2199 C C . HIS A 1 288 ? -28.131 11.708 15.077 1.00 48.00 288 HIS A C 1
ATOM 2201 O O . HIS A 1 288 ? -28.785 12.490 14.386 1.00 48.00 288 HIS A O 1
ATOM 2207 N N . ASP A 1 289 ? -28.692 10.824 15.904 1.00 47.75 289 ASP A N 1
ATOM 2208 C CA . ASP A 1 289 ? -30.128 10.848 16.161 1.00 47.75 289 ASP A CA 1
ATOM 2209 C C . ASP A 1 289 ? -30.453 11.426 17.540 1.00 47.75 289 ASP A C 1
ATOM 2211 O O . ASP A 1 289 ? -30.008 10.970 18.597 1.00 47.75 289 ASP A O 1
ATOM 2215 N N . ASN A 1 290 ? -31.243 12.496 17.481 1.00 38.88 290 ASN A N 1
ATOM 2216 C CA . ASN A 1 290 ? -31.731 13.316 18.575 1.00 38.88 290 ASN A CA 1
ATOM 2217 C C . ASN A 1 290 ? -32.688 12.524 19.478 1.00 38.88 290 ASN A C 1
ATOM 2219 O O . ASN A 1 290 ? -33.901 12.653 19.336 1.00 38.88 290 ASN A O 1
ATOM 2223 N N . GLY A 1 291 ? -32.163 11.727 20.411 1.00 39.34 291 GLY A N 1
ATOM 2224 C CA . GLY A 1 291 ? -32.868 11.311 21.635 1.00 39.34 291 GLY A CA 1
ATOM 2225 C C . GLY A 1 291 ? -34.260 10.678 21.465 1.00 39.34 291 GLY A C 1
ATOM 2226 O O . GLY A 1 291 ? -35.063 10.749 22.393 1.00 39.34 291 GLY A O 1
ATOM 2227 N N . GLY A 1 292 ? -34.562 10.099 20.302 1.00 40.53 292 GLY A N 1
ATOM 2228 C CA . GLY A 1 292 ? -35.836 9.455 19.992 1.00 40.53 292 GLY A CA 1
ATOM 2229 C C . GLY A 1 292 ? -35.691 7.939 19.920 1.00 40.53 292 GLY A C 1
ATOM 2230 O O . GLY A 1 292 ? -34.686 7.433 19.423 1.00 40.53 292 GLY A O 1
ATOM 2231 N N . ASP A 1 293 ? -36.698 7.225 20.420 1.00 44.88 293 ASP A N 1
ATOM 2232 C CA . ASP A 1 293 ? -36.814 5.769 20.305 1.00 44.88 293 ASP A CA 1
ATOM 2233 C C . ASP A 1 293 ? -36.659 5.304 18.841 1.00 44.88 293 ASP A C 1
ATOM 2235 O O . ASP A 1 293 ? -37.262 5.891 17.943 1.00 44.88 293 ASP A O 1
ATOM 2239 N N . ASP A 1 294 ? -35.833 4.266 18.640 1.00 47.19 294 ASP A N 1
ATOM 2240 C CA . ASP A 1 294 ? -35.644 3.433 17.433 1.00 47.19 294 ASP A CA 1
ATOM 2241 C C . ASP A 1 294 ? -36.198 3.999 16.105 1.00 47.19 294 ASP A C 1
ATOM 2243 O O . ASP A 1 294 ? -37.193 3.511 15.575 1.00 47.19 294 ASP A O 1
ATOM 2247 N N . LYS A 1 295 ? -35.522 4.995 15.513 1.00 47.88 295 LYS A N 1
ATOM 2248 C CA . LYS A 1 295 ? -35.764 5.426 14.119 1.00 47.88 295 LYS A CA 1
ATOM 2249 C C . LYS A 1 295 ? -34.760 4.843 13.114 1.00 47.88 295 LYS A C 1
ATOM 2251 O O . LYS A 1 295 ? -34.464 5.465 12.099 1.00 47.88 295 LYS A O 1
ATOM 2256 N N . GLY A 1 296 ? -34.247 3.647 13.394 1.00 53.84 296 GLY A N 1
ATOM 2257 C CA . GLY A 1 296 ? -33.485 2.847 12.432 1.00 53.84 296 GLY A CA 1
ATOM 2258 C C . GLY A 1 296 ? -34.338 1.719 11.838 1.00 53.84 296 GLY A C 1
ATOM 2259 O O . GLY A 1 296 ? -35.413 1.438 12.373 1.00 53.84 296 GLY A O 1
ATOM 2260 N N . PRO A 1 297 ? -33.882 1.058 10.759 1.00 60.19 297 PRO A N 1
ATOM 2261 C CA . PRO A 1 297 ? -34.470 -0.203 10.299 1.00 60.19 297 PRO A CA 1
ATOM 2262 C C . PRO A 1 297 ? -34.547 -1.231 11.444 1.00 60.19 297 PRO A C 1
ATOM 2264 O O . PRO A 1 297 ? -33.798 -1.147 12.417 1.00 60.19 297 PRO A O 1
ATOM 2267 N N . ASP A 1 298 ? -35.448 -2.214 11.342 1.00 67.00 298 ASP A N 1
ATOM 2268 C CA . ASP A 1 298 ? -35.552 -3.257 12.367 1.00 67.00 298 ASP A CA 1
ATOM 2269 C C . ASP A 1 298 ? -34.208 -3.997 12.516 1.00 67.00 298 ASP A C 1
ATOM 2271 O O . ASP A 1 298 ? -33.624 -4.440 11.517 1.00 67.00 298 ASP A O 1
ATOM 2275 N N . PRO A 1 299 ? -33.703 -4.176 13.751 1.00 76.50 299 PRO A N 1
ATOM 2276 C CA . PRO A 1 299 ? -32.433 -4.845 13.960 1.00 76.50 299 PRO A CA 1
ATOM 2277 C C . PRO A 1 299 ? -32.526 -6.299 13.506 1.00 76.50 299 PRO A C 1
ATOM 2279 O O . PRO A 1 299 ? -33.427 -7.039 13.903 1.00 76.50 299 PRO A O 1
ATOM 2282 N N . THR A 1 300 ? -31.547 -6.743 12.723 1.00 81.25 300 THR A N 1
ATOM 2283 C CA . THR A 1 300 ? -31.527 -8.130 12.223 1.00 81.25 300 THR A CA 1
ATOM 2284 C C . THR A 1 300 ? -31.069 -9.126 13.281 1.00 81.25 300 THR A C 1
ATOM 2286 O O . THR A 1 300 ? -31.419 -10.304 13.221 1.00 81.25 300 THR A O 1
ATOM 2289 N N . ILE A 1 301 ? -30.303 -8.667 14.273 1.00 88.00 301 ILE A N 1
ATOM 2290 C CA . ILE A 1 301 ? -29.903 -9.471 15.427 1.00 88.00 301 ILE A CA 1
ATOM 2291 C C . ILE A 1 301 ? -29.667 -8.586 16.652 1.00 88.00 301 ILE A C 1
ATOM 2293 O O . ILE A 1 301 ? -29.269 -7.426 16.540 1.00 88.00 301 ILE A O 1
ATOM 2297 N N . ALA A 1 302 ? -29.908 -9.146 17.837 1.00 91.75 302 ALA A N 1
ATOM 2298 C CA . ALA A 1 302 ? -29.676 -8.482 19.110 1.00 91.75 302 ALA A CA 1
ATOM 2299 C C . ALA A 1 302 ? -28.919 -9.397 20.079 1.00 91.75 302 ALA A C 1
ATOM 2301 O O . ALA A 1 302 ? -29.220 -10.585 20.202 1.00 91.75 302 ALA A O 1
ATOM 2302 N N . PHE A 1 303 ? -27.981 -8.811 20.814 1.00 94.81 303 PHE A N 1
ATOM 2303 C CA . PHE A 1 303 ? -27.226 -9.449 21.882 1.00 94.81 303 PHE A CA 1
ATOM 2304 C C . PHE A 1 303 ? -27.425 -8.679 23.175 1.00 94.81 303 PHE A C 1
ATOM 2306 O O . PHE A 1 303 ? -27.514 -7.454 23.176 1.00 94.81 303 PHE A O 1
ATOM 2313 N N . GLU A 1 304 ? -27.462 -9.401 24.289 1.00 96.25 304 GLU A N 1
ATOM 2314 C CA . GLU A 1 304 ? -27.581 -8.803 25.614 1.00 96.25 304 GLU A CA 1
ATOM 2315 C C . GLU A 1 304 ? -26.510 -9.363 26.547 1.00 96.25 304 GLU A C 1
ATOM 2317 O O . GLU A 1 304 ? -26.232 -10.568 26.549 1.00 96.25 304 GLU A O 1
ATOM 2322 N N . GLY A 1 305 ? -25.924 -8.502 27.370 1.00 94.75 305 GLY A N 1
ATOM 2323 C CA . GLY A 1 305 ? -24.941 -8.866 28.386 1.00 94.75 305 GLY A CA 1
ATOM 2324 C C . GLY A 1 305 ? -25.079 -7.989 29.622 1.00 94.75 305 GLY A C 1
ATOM 2325 O O . GLY A 1 305 ? -25.534 -6.853 29.536 1.00 94.75 305 GLY A O 1
ATOM 2326 N N . ARG A 1 306 ? -24.700 -8.515 30.787 1.00 93.81 306 ARG A N 1
ATOM 2327 C CA . ARG A 1 306 ? -24.666 -7.746 32.045 1.00 93.81 306 ARG A CA 1
ATOM 2328 C C . ARG A 1 306 ? -23.327 -7.045 32.260 1.00 93.81 306 ARG A C 1
ATOM 2330 O O . ARG A 1 306 ? -23.238 -6.154 33.090 1.00 93.81 306 ARG A O 1
ATOM 2337 N N . THR A 1 307 ? -22.305 -7.466 31.519 1.00 94.38 307 THR A N 1
ATOM 2338 C CA . THR A 1 307 ? -20.959 -6.889 31.519 1.00 94.38 307 THR A CA 1
ATOM 2339 C C . THR A 1 307 ? -20.496 -6.662 30.087 1.00 94.38 307 THR A C 1
ATOM 2341 O O . THR A 1 307 ? -20.975 -7.336 29.164 1.00 94.38 307 THR A O 1
ATOM 2344 N N . ALA A 1 308 ? -19.519 -5.775 29.886 1.00 92.12 308 ALA A N 1
ATOM 2345 C CA . ALA A 1 308 ? -18.929 -5.554 28.569 1.00 92.12 308 ALA A CA 1
ATOM 2346 C C . ALA A 1 308 ? -18.312 -6.842 28.009 1.00 92.12 308 ALA A C 1
ATOM 2348 O O . ALA A 1 308 ? -18.465 -7.167 26.831 1.00 92.12 308 ALA A O 1
ATOM 2349 N N . LYS A 1 309 ? -17.672 -7.630 28.882 1.00 94.69 309 LYS A N 1
ATOM 2350 C CA . LYS A 1 309 ? -17.085 -8.928 28.531 1.00 94.69 309 LYS A CA 1
ATOM 2351 C C . LYS A 1 309 ? -18.143 -9.941 28.096 1.00 94.69 309 LYS A C 1
ATOM 2353 O O . LYS A 1 309 ? -17.946 -10.636 27.107 1.00 94.69 309 LYS A O 1
ATOM 2358 N N . GLU A 1 310 ? -19.262 -10.039 28.815 1.00 95.38 310 GLU A N 1
ATOM 2359 C CA . GLU A 1 310 ? -20.343 -10.965 28.452 1.00 95.38 310 GLU A CA 1
ATOM 2360 C C . GLU A 1 310 ? -20.947 -10.601 27.090 1.00 95.38 310 GLU A C 1
ATOM 2362 O O . GLU A 1 310 ? -21.184 -11.488 26.269 1.00 95.38 310 GLU A O 1
ATOM 2367 N N . LEU A 1 311 ? -21.185 -9.310 26.849 1.00 95.88 311 LEU A N 1
ATOM 2368 C CA . LEU A 1 311 ? -21.751 -8.828 25.593 1.00 95.88 311 LEU A CA 1
ATOM 2369 C C . LEU A 1 311 ? -20.808 -9.084 24.412 1.00 95.88 311 LEU A C 1
ATOM 2371 O O . LEU A 1 311 ? -21.222 -9.672 23.416 1.00 95.88 311 LEU A O 1
ATOM 2375 N N . THR A 1 312 ? -19.541 -8.693 24.541 1.00 92.94 312 THR A N 1
ATOM 2376 C CA . THR A 1 312 ? -18.543 -8.828 23.467 1.00 92.94 312 THR A CA 1
ATOM 2377 C C . THR A 1 312 ? -18.261 -10.287 23.122 1.00 92.94 312 THR A C 1
ATOM 2379 O O . THR A 1 312 ? -18.242 -10.625 21.944 1.00 92.94 312 THR A O 1
ATOM 2382 N N . ILE A 1 313 ? -18.151 -11.180 24.114 1.00 92.50 313 ILE A N 1
ATOM 2383 C CA . ILE A 1 313 ? -18.034 -12.629 23.873 1.00 92.50 313 ILE A CA 1
ATOM 2384 C C . ILE A 1 313 ? -19.249 -13.149 23.100 1.00 92.50 313 ILE A C 1
ATOM 2386 O O . ILE A 1 313 ? -19.092 -13.888 22.133 1.00 92.50 313 ILE A O 1
ATOM 2390 N N . LYS A 1 314 ? -20.473 -12.752 23.474 1.00 93.94 314 LYS A N 1
ATOM 2391 C CA . LYS A 1 314 ? -21.677 -13.181 22.743 1.00 93.94 314 LYS A CA 1
ATOM 2392 C C . LYS A 1 314 ? -21.670 -12.693 21.297 1.00 93.94 314 LYS A C 1
ATOM 2394 O O . LYS A 1 314 ? -22.021 -13.477 20.424 1.00 93.94 314 LYS A O 1
ATOM 2399 N N . ILE A 1 315 ? -21.264 -11.450 21.046 1.00 91.88 315 ILE A N 1
ATOM 2400 C CA . ILE A 1 315 ? -21.154 -10.918 19.684 1.00 91.88 315 ILE A CA 1
ATOM 2401 C C . ILE A 1 315 ? -20.106 -11.716 18.902 1.00 91.88 315 ILE A C 1
ATOM 2403 O O . ILE A 1 315 ? -20.431 -12.285 17.870 1.00 91.88 315 ILE A O 1
ATOM 2407 N N . PHE A 1 316 ? -18.874 -11.829 19.399 1.00 89.19 316 PHE A N 1
ATOM 2408 C CA . PHE A 1 316 ? -17.780 -12.408 18.613 1.00 89.19 316 PHE A CA 1
ATOM 2409 C C . PHE A 1 316 ? -17.830 -13.933 18.480 1.00 89.19 316 PHE A C 1
ATOM 2411 O O . PHE A 1 316 ? -17.364 -14.461 17.475 1.00 89.19 316 PHE A O 1
ATOM 2418 N N . GLU A 1 317 ? -18.391 -14.648 19.456 1.00 89.62 317 GLU A N 1
ATOM 2419 C CA . GLU A 1 317 ? -18.421 -16.116 19.433 1.00 89.62 317 GLU A CA 1
ATOM 2420 C C . GLU A 1 317 ? -19.754 -16.697 18.952 1.00 89.62 317 GLU A C 1
ATOM 2422 O O . GLU A 1 317 ? -19.780 -17.837 18.492 1.00 89.62 317 GLU A O 1
ATOM 2427 N N . LYS A 1 318 ? -20.872 -15.963 19.066 1.00 87.88 318 LYS A N 1
ATOM 2428 C CA . LYS A 1 318 ? -22.204 -16.482 18.686 1.00 87.88 318 LYS A CA 1
ATOM 2429 C C . LYS A 1 318 ? -22.763 -15.877 17.411 1.00 87.88 318 LYS A C 1
ATOM 2431 O O . LYS A 1 318 ? -23.727 -16.414 16.872 1.00 87.88 318 LYS A O 1
ATOM 2436 N N . TRP A 1 319 ? -22.207 -14.770 16.936 1.00 87.94 319 TRP A N 1
ATOM 2437 C CA . TRP A 1 319 ? -22.605 -14.210 15.658 1.00 87.94 319 TRP A CA 1
ATOM 2438 C C . TRP A 1 319 ? -21.749 -14.807 14.548 1.00 87.94 319 TRP A C 1
ATOM 2440 O O . TRP A 1 319 ? -20.562 -14.512 14.442 1.00 87.94 319 TRP A O 1
ATOM 2450 N N . GLU A 1 320 ? -22.348 -15.627 13.687 1.00 82.94 320 GLU A N 1
ATOM 2451 C CA . GLU A 1 320 ? -21.606 -16.304 12.614 1.00 82.94 320 GLU A CA 1
ATOM 2452 C C . GLU A 1 320 ? -20.874 -15.332 11.679 1.00 82.94 320 GLU A C 1
ATOM 2454 O O . GLU A 1 320 ? -19.784 -15.649 11.206 1.00 82.94 320 GLU A O 1
ATOM 2459 N N . ARG A 1 321 ? -21.433 -14.131 11.461 1.00 76.06 321 ARG A N 1
ATOM 2460 C CA . ARG A 1 321 ? -20.833 -13.094 10.607 1.00 76.06 321 ARG A CA 1
ATOM 2461 C C . ARG A 1 321 ? -19.755 -12.259 11.307 1.00 76.06 321 ARG A C 1
ATOM 2463 O O . ARG A 1 321 ? -19.111 -11.459 10.639 1.00 76.06 321 ARG A O 1
ATOM 2470 N N . ALA A 1 322 ? -19.505 -12.443 12.608 1.00 75.94 322 ALA A N 1
ATOM 2471 C CA . ALA A 1 322 ? -18.471 -11.686 13.327 1.00 75.94 322 ALA A CA 1
ATOM 2472 C C . ALA A 1 322 ? -17.078 -11.839 12.696 1.00 75.94 322 ALA A C 1
ATOM 2474 O O . ALA A 1 322 ? -16.276 -10.912 12.731 1.00 75.94 322 ALA A O 1
ATOM 2475 N N . ARG A 1 323 ? -16.799 -13.000 12.094 1.00 72.06 323 ARG A N 1
ATOM 2476 C CA . ARG A 1 323 ? -15.542 -13.280 11.383 1.00 72.06 323 ARG A CA 1
ATOM 2477 C C . ARG A 1 323 ? -15.408 -12.546 10.042 1.00 72.06 323 ARG A C 1
ATOM 2479 O O . ARG A 1 323 ? -14.293 -12.403 9.556 1.00 72.06 323 ARG A O 1
ATOM 2486 N N . ASP A 1 324 ? -16.532 -12.122 9.465 1.00 68.25 324 ASP A N 1
ATOM 2487 C CA . ASP A 1 324 ? -16.637 -11.584 8.104 1.00 68.25 324 ASP A CA 1
ATOM 2488 C C . ASP A 1 324 ? -16.844 -10.055 8.087 1.00 68.25 324 ASP A C 1
ATOM 2490 O O . ASP A 1 324 ? -16.629 -9.427 7.057 1.00 68.25 324 ASP A O 1
ATOM 2494 N N . LEU A 1 325 ? -17.267 -9.460 9.211 1.00 60.97 325 LEU A N 1
ATOM 2495 C CA . LEU A 1 325 ? -17.705 -8.056 9.319 1.00 60.97 325 LEU A CA 1
ATOM 2496 C C . LEU A 1 325 ? -16.837 -7.183 10.233 1.00 60.97 325 LEU A C 1
ATOM 2498 O O . LEU A 1 325 ? -17.156 -6.024 10.456 1.00 60.97 325 LEU A O 1
ATOM 2502 N N . VAL A 1 326 ? -15.807 -7.735 10.875 1.00 61.41 326 VAL A N 1
ATOM 2503 C CA . VAL A 1 326 ? -15.129 -7.022 11.964 1.00 61.41 326 VAL A CA 1
ATOM 2504 C C . VAL A 1 326 ? -13.632 -6.946 11.703 1.00 61.41 326 VAL A C 1
ATOM 2506 O O . VAL A 1 326 ? -12.901 -7.927 11.845 1.00 61.41 326 VAL A O 1
ATOM 2509 N N . SER A 1 327 ? -13.143 -5.747 11.382 1.00 73.62 327 SER A N 1
ATOM 2510 C CA . SER A 1 327 ? -11.714 -5.457 11.500 1.00 73.62 327 SER A CA 1
ATOM 2511 C C . SER A 1 327 ? -11.310 -5.390 12.978 1.00 73.62 327 SER A C 1
ATOM 2513 O O . SER A 1 327 ? -12.117 -5.066 13.849 1.00 73.62 327 SER A O 1
ATOM 2515 N N . VAL A 1 328 ? -10.034 -5.622 13.298 1.00 77.19 328 VAL A N 1
ATOM 2516 C CA . VAL A 1 328 ? -9.537 -5.498 14.686 1.00 77.19 328 VAL A CA 1
ATOM 2517 C C . VAL A 1 328 ? -9.833 -4.107 15.279 1.00 77.19 328 VAL A C 1
ATOM 2519 O O . VAL A 1 328 ? -10.081 -3.991 16.479 1.00 77.19 328 VAL A O 1
ATOM 2522 N N . GLY A 1 329 ? -9.863 -3.060 14.446 1.00 75.75 329 GLY A N 1
ATOM 2523 C CA . GLY A 1 329 ? -10.248 -1.709 14.860 1.00 75.75 329 GLY A CA 1
ATOM 2524 C C . GLY A 1 329 ? -11.718 -1.611 15.271 1.00 75.75 329 GLY A C 1
ATOM 2525 O O . GLY A 1 329 ? -12.017 -1.073 16.337 1.00 75.75 329 GLY A O 1
ATOM 2526 N N . HIS A 1 330 ? -12.627 -2.193 14.485 1.00 78.62 330 HIS A N 1
ATOM 2527 C CA . HIS A 1 330 ? -14.054 -2.268 14.823 1.00 78.62 330 HIS A CA 1
ATOM 2528 C C . HIS A 1 330 ? -14.295 -3.118 16.072 1.00 78.62 330 HIS A C 1
ATOM 2530 O O . HIS A 1 330 ? -15.065 -2.718 16.942 1.00 78.62 330 HIS A O 1
ATOM 2536 N N . ALA A 1 331 ? -13.582 -4.239 16.225 1.00 83.38 331 ALA A N 1
ATOM 2537 C CA . ALA A 1 331 ? -13.673 -5.076 17.423 1.00 83.38 331 ALA A CA 1
ATOM 2538 C C . ALA A 1 331 ? -13.285 -4.298 18.689 1.00 83.38 331 ALA A C 1
ATOM 2540 O O . ALA A 1 331 ? -13.971 -4.378 19.711 1.00 83.38 331 ALA A O 1
ATOM 2541 N N . ALA A 1 332 ? -12.201 -3.520 18.613 1.00 83.44 332 ALA A N 1
ATOM 2542 C CA . ALA A 1 332 ? -11.761 -2.662 19.707 1.00 83.44 332 ALA A CA 1
ATOM 2543 C C . ALA A 1 332 ? -12.791 -1.566 20.026 1.00 83.44 332 ALA A C 1
ATOM 2545 O O . ALA A 1 332 ? -13.013 -1.268 21.199 1.00 83.44 332 ALA A O 1
ATOM 2546 N N . TYR A 1 333 ? -13.451 -1.008 19.007 1.00 84.50 333 TYR A N 1
ATOM 2547 C CA . TYR A 1 333 ? -14.508 -0.010 19.178 1.00 84.50 333 TYR A CA 1
ATOM 2548 C C . TYR A 1 333 ? -15.740 -0.602 19.874 1.00 84.50 333 TYR A C 1
ATOM 2550 O O . TYR A 1 333 ? -16.155 -0.085 20.907 1.00 84.50 333 TYR A O 1
ATOM 2558 N N . ILE A 1 334 ? -16.255 -1.744 19.400 1.00 88.50 334 ILE A N 1
ATOM 2559 C CA . ILE A 1 334 ? -17.368 -2.466 20.044 1.00 88.50 334 ILE A CA 1
ATOM 2560 C C . ILE A 1 334 ? -17.029 -2.774 21.509 1.00 88.50 334 ILE A C 1
ATOM 2562 O O . ILE A 1 334 ? -17.856 -2.577 22.399 1.00 88.50 334 ILE A O 1
ATOM 2566 N N . GLY A 1 335 ? -15.801 -3.227 21.779 1.00 90.25 335 GLY A N 1
ATOM 2567 C CA . GLY A 1 335 ? -15.332 -3.491 23.138 1.00 90.25 335 GLY A CA 1
ATOM 2568 C C . GLY A 1 335 ? -15.332 -2.251 24.031 1.00 90.25 335 GLY A C 1
ATOM 2569 O O . GLY A 1 335 ? -15.820 -2.311 25.160 1.00 90.25 335 GLY A O 1
ATOM 2570 N N . ARG A 1 336 ? -14.838 -1.122 23.517 1.00 87.69 336 ARG A N 1
ATOM 2571 C CA . ARG A 1 336 ? -14.822 0.165 24.224 1.00 87.69 336 ARG A CA 1
ATOM 2572 C C . ARG A 1 336 ? -16.235 0.659 24.532 1.00 87.69 336 ARG A C 1
ATOM 2574 O O . ARG A 1 336 ? -16.528 1.018 25.670 1.00 87.69 336 ARG A O 1
ATOM 2581 N N . GLU A 1 337 ? -17.124 0.643 23.546 1.00 90.06 337 GLU A N 1
ATOM 2582 C CA . GLU A 1 337 ? -18.511 1.086 23.717 1.00 90.06 337 GLU A CA 1
ATOM 2583 C C . GLU A 1 337 ? -19.278 0.193 24.697 1.00 90.06 337 GLU A C 1
ATOM 2585 O O . GLU A 1 337 ? -20.022 0.688 25.545 1.00 90.06 337 GLU A O 1
ATOM 2590 N N . ALA A 1 338 ? -19.016 -1.116 24.686 1.00 93.44 338 ALA A N 1
ATOM 2591 C CA . ALA A 1 338 ? -19.548 -2.028 25.690 1.00 93.44 338 ALA A CA 1
ATOM 2592 C C . ALA A 1 338 ? -19.046 -1.694 27.110 1.00 93.44 338 ALA A C 1
ATOM 2594 O O . ALA A 1 338 ? -19.829 -1.766 28.056 1.00 93.44 338 ALA A O 1
ATOM 2595 N N . GLN A 1 339 ? -17.776 -1.300 27.282 1.00 92.25 339 GLN A N 1
ATOM 2596 C CA . GLN A 1 339 ? -17.226 -0.876 28.583 1.00 92.25 339 GLN A CA 1
ATOM 2597 C C . GLN A 1 339 ? -17.864 0.420 29.091 1.00 92.25 339 GLN A C 1
ATOM 2599 O O . GLN A 1 339 ? -18.172 0.541 30.279 1.00 92.25 339 GLN A O 1
ATOM 2604 N N . ARG A 1 340 ? -18.116 1.381 28.200 1.00 86.44 340 ARG A N 1
ATOM 2605 C CA . ARG A 1 340 ? -18.827 2.621 28.543 1.00 86.44 340 ARG A CA 1
ATOM 2606 C C . ARG A 1 340 ? -20.269 2.354 28.943 1.00 86.44 340 ARG A C 1
ATOM 2608 O O . ARG A 1 340 ? -20.718 2.835 29.985 1.00 86.44 340 ARG A O 1
ATOM 2615 N N . ALA A 1 341 ? -20.963 1.531 28.163 1.00 89.00 341 ALA A N 1
ATOM 2616 C CA . ALA A 1 341 ? -22.312 1.092 28.474 1.00 89.00 341 ALA A CA 1
ATOM 2617 C C . ALA A 1 341 ? -22.370 0.348 29.818 1.00 89.00 341 ALA A C 1
ATOM 2619 O O . ALA A 1 341 ? -23.268 0.602 30.614 1.00 89.00 341 ALA A O 1
ATOM 2620 N N . GLU A 1 342 ? -21.388 -0.503 30.126 1.00 92.12 342 GLU A N 1
ATOM 2621 C CA . GLU A 1 342 ? -21.263 -1.168 31.428 1.00 92.12 342 GLU A CA 1
ATOM 2622 C C . GLU A 1 342 ? -21.103 -0.161 32.577 1.00 92.12 342 GLU A C 1
ATOM 2624 O O . GLU A 1 342 ? -21.818 -0.242 33.577 1.00 92.12 342 GLU A O 1
ATOM 2629 N N . GLY A 1 343 ? -20.232 0.839 32.421 1.00 82.25 343 GLY A N 1
ATOM 2630 C CA . GLY A 1 343 ? -20.080 1.914 33.403 1.00 82.25 343 GLY A CA 1
ATOM 2631 C C . GLY A 1 343 ? -21.369 2.719 33.613 1.00 82.25 343 GLY A C 1
ATOM 2632 O O . GLY A 1 343 ? -21.722 3.044 34.750 1.00 82.25 343 GLY A O 1
ATOM 2633 N N . CYS A 1 344 ? -22.109 3.018 32.542 1.00 82.06 344 CYS A N 1
ATOM 2634 C CA . CYS A 1 344 ? -23.419 3.667 32.638 1.00 82.06 344 CYS A CA 1
ATOM 2635 C C . CYS A 1 344 ? -24.470 2.771 33.295 1.00 82.06 344 CYS A C 1
ATOM 2637 O O . CYS A 1 344 ? -25.222 3.261 34.136 1.00 82.06 344 CYS A O 1
ATOM 2639 N N . LEU A 1 345 ? -24.487 1.476 32.978 1.00 83.25 345 LEU A N 1
ATOM 2640 C CA . LEU A 1 345 ? -25.377 0.498 33.594 1.00 83.25 345 LEU A CA 1
ATOM 2641 C C . LEU A 1 345 ? -25.165 0.443 35.113 1.00 83.25 345 LEU A C 1
ATOM 2643 O O . LEU A 1 345 ? -26.133 0.555 35.863 1.00 83.25 345 LEU A O 1
ATOM 2647 N N . TYR A 1 346 ? -23.914 0.359 35.576 1.00 83.81 346 TYR A N 1
ATOM 2648 C CA . TYR A 1 346 ? -23.593 0.382 37.009 1.00 83.81 346 TYR A CA 1
ATOM 2649 C C . TYR A 1 346 ? -23.958 1.704 37.687 1.00 83.81 346 TYR A C 1
ATOM 2651 O O . TYR A 1 346 ? -24.358 1.710 38.849 1.00 83.81 346 TYR A O 1
ATOM 2659 N N . ALA A 1 347 ? -23.866 2.820 36.965 1.00 78.12 347 ALA A N 1
ATOM 2660 C CA . ALA A 1 347 ? -24.270 4.133 37.457 1.00 78.12 347 ALA A CA 1
ATOM 2661 C C . ALA A 1 347 ? -25.784 4.406 37.338 1.00 78.12 347 ALA A C 1
ATOM 2663 O O . ALA A 1 347 ? -26.230 5.484 37.732 1.00 78.12 347 ALA A O 1
ATOM 2664 N N . GLY A 1 348 ? -26.573 3.489 36.763 1.00 81.31 348 GLY A N 1
ATOM 2665 C CA . GLY A 1 348 ? -28.000 3.698 36.490 1.00 81.31 348 GLY A CA 1
ATOM 2666 C C . GLY A 1 348 ? -28.283 4.828 35.491 1.00 81.31 348 GLY A C 1
ATOM 2667 O O . GLY A 1 348 ? -29.339 5.456 35.556 1.00 81.31 348 GLY A O 1
ATOM 2668 N N . ARG A 1 349 ? -27.335 5.128 34.595 1.00 79.94 349 ARG A N 1
ATOM 2669 C CA . ARG A 1 349 ? -27.429 6.206 33.600 1.00 79.94 349 ARG A CA 1
ATOM 2670 C C . ARG A 1 349 ? -27.841 5.668 32.233 1.00 79.94 349 ARG A C 1
ATOM 2672 O O . ARG A 1 349 ? -27.489 4.553 31.858 1.00 79.94 349 ARG A O 1
ATOM 2679 N N . PHE A 1 350 ? -28.551 6.502 31.476 1.00 82.94 350 PHE A N 1
ATOM 2680 C CA . PHE A 1 350 ? -28.839 6.238 30.070 1.00 82.94 350 PHE A CA 1
ATOM 2681 C C . PHE A 1 350 ? -27.543 6.206 29.247 1.00 82.94 350 PHE A C 1
ATOM 2683 O O . PHE A 1 350 ? -26.611 6.971 29.506 1.00 82.94 350 PHE A O 1
ATOM 2690 N N . TYR A 1 351 ? -27.505 5.325 28.250 1.00 84.25 351 TYR A N 1
ATOM 2691 C CA . TYR A 1 351 ? -26.433 5.244 27.270 1.00 84.25 351 TYR A CA 1
ATOM 2692 C C . TYR A 1 351 ? -26.981 4.703 25.955 1.00 84.25 351 TYR A C 1
ATOM 2694 O O . TYR A 1 351 ? -27.723 3.717 25.965 1.00 84.25 351 TYR A O 1
ATOM 2702 N N . GLN A 1 352 ? -26.583 5.328 24.853 1.00 84.62 352 GLN A N 1
ATOM 2703 C CA . GLN A 1 352 ? -26.838 4.871 23.496 1.00 84.62 352 GLN A CA 1
ATOM 2704 C C . GLN A 1 352 ? -25.710 5.378 22.597 1.00 84.62 352 GLN A C 1
ATOM 2706 O O . GLN A 1 352 ? -25.415 6.570 22.636 1.00 84.62 352 GLN A O 1
ATOM 2711 N N . GLN A 1 353 ? -25.127 4.487 21.801 1.00 83.56 353 GLN A N 1
ATOM 2712 C CA . GLN A 1 353 ? -24.140 4.813 20.772 1.00 83.56 353 GLN A CA 1
ATOM 2713 C C . GLN A 1 353 ? -24.296 3.849 19.587 1.00 83.56 353 GLN A C 1
ATOM 2715 O O . GLN A 1 353 ? -24.651 2.689 19.808 1.00 83.56 353 GLN A O 1
ATOM 2720 N N . ASP A 1 354 ? -24.096 4.339 18.366 1.00 79.12 354 ASP A N 1
ATOM 2721 C CA . ASP A 1 354 ? -24.115 3.595 17.097 1.00 79.12 354 ASP A CA 1
ATOM 2722 C C . ASP A 1 354 ? -22.748 3.033 16.669 1.00 79.12 354 ASP A C 1
ATOM 2724 O O . ASP A 1 354 ? -21.707 3.533 17.167 1.00 79.12 354 ASP A O 1
#